Protein AF-A0A229T5U7-F1 (afdb_monomer_lite)

pLDDT: mean 74.25, std 16.53, range [41.53, 98.44]

Structure (mmCIF, N/CA/C/O backbone):
data_AF-A0A229T5U7-F1
#
_entry.id   AF-A0A229T5U7-F1
#
loop_
_atom_site.group_PDB
_atom_site.id
_atom_site.type_symbol
_atom_site.label_atom_id
_atom_site.label_alt_id
_atom_site.label_comp_id
_atom_site.label_asym_id
_atom_site.label_entity_id
_atom_site.label_seq_id
_atom_site.pdbx_PDB_ins_code
_atom_site.Cartn_x
_atom_site.Cartn_y
_atom_site.Cartn_z
_atom_site.occupancy
_atom_site.B_iso_or_equiv
_atom_site.auth_seq_id
_atom_site.auth_comp_id
_atom_site.auth_asym_id
_atom_site.auth_atom_id
_atom_site.pdbx_PDB_model_num
ATOM 1 N N . MET A 1 1 ? -0.517 7.848 -33.096 1.00 51.12 1 MET A N 1
ATOM 2 C CA . MET A 1 1 ? 0.697 8.515 -32.578 1.00 51.12 1 MET A CA 1
ATOM 3 C C . MET A 1 1 ? 1.811 8.293 -33.592 1.00 51.12 1 MET A C 1
ATOM 5 O O . MET A 1 1 ? 1.972 7.153 -34.011 1.00 51.12 1 MET A O 1
ATOM 9 N N . ASN A 1 2 ? 2.507 9.333 -34.068 1.00 71.94 2 ASN A N 1
ATOM 10 C CA . ASN A 1 2 ? 3.616 9.124 -35.008 1.00 71.94 2 ASN A CA 1
ATOM 11 C C . ASN A 1 2 ? 4.785 8.435 -34.285 1.00 71.94 2 ASN A C 1
ATOM 13 O O . ASN A 1 2 ? 4.996 8.660 -33.094 1.00 71.94 2 ASN A O 1
ATOM 17 N N . SER A 1 3 ? 5.550 7.602 -34.997 1.00 49.81 3 SER A N 1
ATOM 18 C CA . SER A 1 3 ? 6.664 6.818 -34.430 1.00 49.81 3 SER A CA 1
ATOM 19 C C . SER A 1 3 ? 7.686 7.677 -33.673 1.00 49.81 3 SER A C 1
ATOM 21 O O . SER A 1 3 ? 8.261 7.230 -32.686 1.00 49.81 3 SER A O 1
ATOM 23 N N . ILE A 1 4 ? 7.859 8.936 -34.083 1.00 53.94 4 ILE A N 1
ATOM 24 C CA . ILE A 1 4 ? 8.728 9.919 -33.425 1.00 53.94 4 ILE A CA 1
ATOM 25 C C . ILE A 1 4 ? 8.191 10.316 -32.040 1.00 53.94 4 ILE A C 1
ATOM 27 O O . ILE A 1 4 ? 8.959 10.335 -31.079 1.00 53.94 4 ILE A O 1
ATOM 31 N N . ASP A 1 5 ? 6.888 10.566 -31.898 1.00 57.22 5 ASP A N 1
ATOM 32 C CA . ASP A 1 5 ? 6.282 10.963 -30.617 1.00 57.22 5 ASP A CA 1
ATOM 33 C C . ASP A 1 5 ? 6.322 9.819 -29.595 1.00 57.22 5 ASP A C 1
ATOM 35 O O . ASP A 1 5 ? 6.537 10.050 -28.403 1.00 57.22 5 ASP A O 1
ATOM 39 N N . ALA A 1 6 ? 6.195 8.573 -30.065 1.00 54.28 6 ALA A N 1
ATOM 40 C CA . ALA A 1 6 ? 6.362 7.381 -29.237 1.00 54.28 6 ALA A CA 1
ATOM 41 C C . ALA A 1 6 ? 7.800 7.244 -28.708 1.00 54.28 6 ALA A C 1
ATOM 43 O O . ALA A 1 6 ? 7.997 6.999 -27.518 1.00 54.28 6 ALA A O 1
ATOM 44 N N . VAL A 1 7 ? 8.812 7.483 -29.553 1.00 51.38 7 VAL A N 1
ATOM 45 C CA . VAL A 1 7 ? 10.225 7.468 -29.132 1.00 51.38 7 VAL A CA 1
ATOM 46 C C . VAL A 1 7 ? 10.520 8.601 -28.146 1.00 51.38 7 VAL A C 1
ATOM 48 O O . VAL A 1 7 ? 11.165 8.372 -27.124 1.00 51.38 7 VAL A O 1
ATOM 51 N N . VAL A 1 8 ? 10.020 9.814 -28.398 1.00 60.19 8 VAL A N 1
ATOM 52 C CA . VAL A 1 8 ? 10.211 10.965 -27.497 1.00 60.19 8 VAL A CA 1
ATOM 53 C C . VAL A 1 8 ? 9.550 10.729 -26.135 1.00 60.19 8 VAL A C 1
ATOM 55 O O . VAL A 1 8 ? 10.112 11.107 -25.107 1.00 60.19 8 VAL A O 1
ATOM 58 N N . THR A 1 9 ? 8.384 10.087 -26.107 1.00 59.31 9 THR A N 1
ATOM 59 C CA . THR A 1 9 ? 7.665 9.769 -24.865 1.00 59.31 9 THR A CA 1
ATOM 60 C C . THR A 1 9 ? 8.371 8.659 -24.087 1.00 59.31 9 THR A C 1
ATOM 62 O O . THR A 1 9 ? 8.626 8.832 -22.896 1.00 59.31 9 THR A O 1
ATOM 65 N N . ALA A 1 10 ? 8.820 7.596 -24.761 1.00 54.62 10 ALA A N 1
ATOM 66 C CA . ALA A 1 10 ? 9.622 6.536 -24.148 1.00 54.62 10 ALA A CA 1
ATOM 67 C C . ALA A 1 10 ? 10.944 7.067 -23.557 1.00 54.62 10 ALA A C 1
ATOM 69 O O . ALA A 1 10 ? 11.321 6.715 -22.440 1.00 54.62 10 ALA A O 1
ATOM 70 N N . LEU A 1 11 ? 11.622 7.989 -24.250 1.00 53.09 11 LEU A N 1
ATOM 71 C CA . LEU A 1 11 ? 12.835 8.649 -23.745 1.00 53.09 11 LEU A CA 1
ATOM 72 C C . LEU A 1 11 ? 12.586 9.511 -22.494 1.00 53.09 11 LEU A C 1
ATOM 74 O O . LEU A 1 11 ? 13.511 9.748 -21.712 1.00 53.09 11 LEU A O 1
ATOM 78 N N . LYS A 1 12 ? 11.355 9.992 -22.281 1.00 62.34 12 LYS A N 1
ATOM 79 C CA . LYS A 1 12 ? 10.982 10.745 -21.074 1.00 62.34 12 LYS A CA 1
ATOM 80 C C . LYS A 1 12 ? 10.695 9.838 -19.876 1.00 62.34 12 LYS A C 1
ATOM 82 O O . LYS A 1 12 ? 10.915 10.287 -18.757 1.00 62.34 12 LYS A O 1
ATOM 87 N N . THR A 1 13 ? 10.250 8.601 -20.102 1.00 54.84 13 THR A N 1
ATOM 88 C CA . THR A 1 13 ? 9.834 7.654 -19.050 1.00 54.84 13 THR A CA 1
ATOM 89 C C . THR A 1 13 ? 10.929 6.695 -18.585 1.00 54.84 13 THR A C 1
ATOM 91 O O . THR A 1 13 ? 10.769 6.059 -17.547 1.00 54.84 13 THR A O 1
ATOM 94 N N . ILE A 1 14 ? 12.031 6.557 -19.330 1.00 58.00 14 ILE A N 1
ATOM 95 C CA . ILE A 1 14 ? 13.165 5.716 -18.920 1.00 58.00 14 ILE A CA 1
ATOM 96 C C . ILE A 1 14 ? 13.799 6.289 -17.648 1.00 58.00 14 ILE A C 1
ATOM 98 O O . ILE A 1 14 ? 14.209 7.452 -17.625 1.00 58.00 14 ILE A O 1
ATOM 102 N N . ASP A 1 15 ? 13.923 5.448 -16.616 1.00 57.34 15 ASP A N 1
ATOM 103 C CA . ASP A 1 15 ? 14.719 5.748 -15.428 1.00 57.34 15 ASP A CA 1
ATOM 104 C C . ASP A 1 15 ? 16.180 5.920 -15.860 1.00 57.34 15 ASP A C 1
ATOM 106 O O . ASP A 1 15 ? 16.850 4.983 -16.310 1.00 57.34 15 ASP A O 1
ATOM 110 N N . ARG A 1 16 ? 16.626 7.177 -15.865 1.00 62.69 16 ARG A N 1
ATOM 111 C CA . ARG A 1 16 ? 17.811 7.591 -16.616 1.00 62.69 16 ARG A CA 1
ATOM 112 C C . ARG A 1 16 ? 19.072 7.013 -15.984 1.00 62.69 16 ARG A C 1
ATOM 114 O O . ARG A 1 16 ? 19.959 6.548 -16.683 1.00 62.69 16 ARG A O 1
ATOM 121 N N . GLU A 1 17 ? 19.160 6.968 -14.668 1.00 58.44 17 GLU A N 1
ATOM 122 C CA . GLU A 1 17 ? 20.426 6.687 -13.995 1.00 58.44 17 GLU A CA 1
ATOM 123 C C . GLU A 1 17 ? 21.067 5.321 -14.348 1.00 58.44 17 GLU A C 1
ATOM 125 O O . GLU A 1 17 ? 22.223 5.312 -14.788 1.00 58.44 17 GLU A O 1
ATOM 130 N N . PRO A 1 18 ? 20.370 4.167 -14.262 1.00 60.41 18 PRO A N 1
ATOM 131 C CA . PRO A 1 18 ? 20.989 2.870 -14.551 1.00 60.41 18 PRO A CA 1
ATOM 132 C C . PRO A 1 18 ? 21.302 2.672 -16.040 1.00 60.41 18 PRO A C 1
ATOM 134 O O . PRO A 1 18 ? 22.336 2.098 -16.389 1.00 60.41 18 PRO A O 1
ATOM 137 N N . VAL A 1 19 ? 20.441 3.179 -16.928 1.00 61.72 19 VAL A N 1
ATOM 138 C CA . VAL A 1 19 ? 20.640 3.098 -18.382 1.00 61.72 19 VAL A CA 1
ATOM 139 C C . VAL A 1 19 ? 21.822 3.960 -18.818 1.00 61.72 19 VAL A C 1
ATOM 141 O O . VAL A 1 19 ? 22.678 3.499 -19.576 1.00 61.72 19 VAL A O 1
ATOM 144 N N . TRP A 1 20 ? 21.908 5.188 -18.303 1.00 63.94 20 TRP A N 1
ATOM 145 C CA . TRP A 1 20 ? 23.008 6.103 -18.593 1.00 63.94 20 TRP A CA 1
ATOM 146 C C . TRP A 1 20 ? 24.339 5.561 -18.082 1.00 63.94 20 TRP A C 1
ATOM 148 O O . TRP A 1 20 ? 25.333 5.629 -18.803 1.00 63.94 20 TRP A O 1
ATOM 158 N N . ARG A 1 21 ? 24.357 4.962 -16.886 1.00 67.31 21 ARG A N 1
ATOM 159 C CA . ARG A 1 21 ? 25.560 4.341 -16.325 1.00 67.31 21 ARG A CA 1
ATOM 160 C C . ARG A 1 21 ? 26.069 3.195 -17.198 1.00 67.31 21 ARG A C 1
ATOM 162 O O . ARG A 1 21 ? 27.238 3.192 -17.570 1.00 67.31 21 ARG A O 1
ATOM 169 N N . ALA A 1 22 ? 25.189 2.275 -17.595 1.00 62.94 22 ALA A N 1
ATOM 170 C CA . ALA A 1 22 ? 25.567 1.131 -18.422 1.00 62.94 22 ALA A CA 1
ATOM 171 C C . ALA A 1 22 ? 26.030 1.542 -19.833 1.00 62.94 22 ALA A C 1
ATOM 173 O O . ALA A 1 22 ? 26.990 0.977 -20.362 1.00 62.94 22 ALA A O 1
ATOM 174 N N . ALA A 1 23 ? 25.367 2.529 -20.446 1.00 62.22 23 ALA A N 1
ATOM 175 C CA . ALA A 1 23 ? 25.769 3.068 -21.744 1.00 62.22 23 ALA A CA 1
ATOM 176 C C . ALA A 1 23 ? 27.125 3.790 -21.660 1.00 62.22 23 ALA A C 1
ATOM 178 O O . ALA A 1 23 ? 27.989 3.585 -22.514 1.00 62.22 23 ALA A O 1
ATOM 179 N N . PHE A 1 24 ? 27.335 4.585 -20.607 1.00 66.94 24 PHE A N 1
ATOM 180 C CA . PHE A 1 24 ? 28.584 5.301 -20.370 1.00 66.94 24 PHE A CA 1
ATOM 181 C C . PHE A 1 24 ? 29.753 4.346 -20.127 1.00 66.94 24 PHE A C 1
ATOM 183 O O . PHE A 1 24 ? 30.786 4.492 -20.771 1.00 66.94 24 PHE A O 1
ATOM 190 N N . GLU A 1 25 ? 29.587 3.337 -19.268 1.00 66.94 25 GLU A N 1
ATOM 191 C CA . GLU A 1 25 ? 30.630 2.343 -18.989 1.00 66.94 25 GLU A CA 1
ATOM 192 C C . GLU A 1 25 ? 31.067 1.619 -20.269 1.00 66.94 25 GLU A C 1
ATOM 194 O O . GLU A 1 25 ? 32.259 1.558 -20.560 1.00 66.94 25 GLU A O 1
ATOM 199 N N . ARG A 1 26 ? 30.122 1.161 -21.103 1.00 64.12 26 ARG A N 1
ATOM 200 C CA . ARG A 1 26 ? 30.449 0.479 -22.370 1.00 64.12 26 ARG A CA 1
ATOM 201 C C . ARG A 1 26 ? 31.124 1.396 -23.385 1.00 64.12 26 ARG A C 1
ATOM 203 O O . ARG A 1 26 ? 32.092 0.982 -24.030 1.00 64.12 26 ARG A O 1
ATOM 210 N N . ALA A 1 27 ? 30.636 2.628 -23.532 1.00 60.12 27 ALA A N 1
ATOM 211 C CA . ALA A 1 27 ? 31.243 3.607 -24.429 1.00 60.12 27 ALA A CA 1
ATOM 212 C C . ALA A 1 27 ? 32.659 3.976 -23.966 1.00 60.12 27 ALA A C 1
ATOM 214 O O . ALA A 1 27 ? 33.582 4.012 -24.780 1.00 60.12 27 ALA A O 1
ATOM 215 N N . PHE A 1 28 ? 32.851 4.165 -22.659 1.00 63.06 28 PHE A N 1
ATOM 216 C CA . PHE A 1 28 ? 34.144 4.473 -22.060 1.00 63.06 28 PHE A CA 1
ATOM 217 C C . PHE A 1 28 ? 35.138 3.322 -22.235 1.00 63.06 28 PHE A C 1
ATOM 219 O O . PHE A 1 28 ? 36.254 3.555 -22.691 1.00 63.06 28 PHE A O 1
ATOM 226 N N . THR A 1 29 ? 34.739 2.074 -21.964 1.00 66.88 29 THR A N 1
ATOM 227 C CA . THR A 1 29 ? 35.602 0.904 -22.192 1.00 66.88 29 THR A CA 1
ATOM 228 C C . THR A 1 29 ? 35.991 0.778 -23.663 1.00 66.88 29 THR A C 1
ATOM 230 O O . THR A 1 29 ? 37.160 0.560 -23.970 1.00 66.88 29 THR A O 1
ATOM 233 N N . THR A 1 30 ? 35.044 0.972 -24.584 1.00 65.88 30 THR A N 1
ATOM 234 C CA . THR A 1 30 ? 35.313 0.883 -26.028 1.00 65.88 30 THR A CA 1
ATOM 235 C C . THR A 1 30 ? 36.275 1.980 -26.484 1.00 65.88 30 THR A C 1
ATOM 237 O O . THR A 1 30 ? 37.230 1.697 -27.211 1.00 65.88 30 THR A O 1
ATOM 240 N N . ALA A 1 31 ? 36.071 3.217 -26.023 1.00 59.50 31 ALA A N 1
ATOM 241 C CA . ALA A 1 31 ? 36.948 4.344 -26.321 1.00 59.50 31 ALA A CA 1
ATOM 242 C C . ALA A 1 31 ? 38.356 4.142 -25.742 1.00 59.50 31 ALA A C 1
ATOM 244 O O . ALA A 1 31 ? 39.344 4.381 -26.434 1.00 59.50 31 ALA A O 1
ATOM 245 N N . LEU A 1 32 ? 38.455 3.641 -24.507 1.00 64.19 32 LEU A N 1
ATOM 246 C CA . LEU A 1 32 ? 39.724 3.383 -23.831 1.00 64.19 32 LEU A CA 1
ATOM 247 C C . LEU A 1 32 ? 40.519 2.270 -24.527 1.00 64.19 32 LEU A C 1
ATOM 249 O O . LEU A 1 32 ? 41.687 2.466 -24.849 1.00 64.19 32 LEU A O 1
ATOM 253 N N . VAL A 1 33 ? 39.887 1.128 -24.820 1.00 66.88 33 VAL A N 1
ATOM 254 C CA . VAL A 1 33 ? 40.539 -0.000 -25.509 1.00 66.88 33 VAL A CA 1
ATOM 255 C C . VAL A 1 33 ? 40.984 0.403 -26.915 1.00 66.88 33 VAL A C 1
ATOM 257 O O . VAL A 1 33 ? 42.116 0.119 -27.305 1.00 66.88 33 VAL A O 1
ATOM 260 N N . SER A 1 34 ? 40.134 1.120 -27.656 1.00 61.31 34 SER A N 1
ATOM 261 C CA . SER A 1 34 ? 40.462 1.583 -29.010 1.00 61.31 34 SER A CA 1
ATOM 262 C C . SER A 1 34 ? 41.589 2.618 -28.998 1.00 61.31 34 SER A C 1
ATOM 264 O O . SER A 1 34 ? 42.499 2.540 -29.819 1.00 61.31 34 SER A O 1
ATOM 266 N N . GLY A 1 35 ? 41.572 3.554 -28.041 1.00 60.69 35 GLY A N 1
ATOM 267 C CA . GLY A 1 35 ? 42.620 4.560 -27.870 1.00 60.69 35 GLY A CA 1
ATOM 268 C C . GLY A 1 35 ? 43.970 3.950 -27.489 1.00 60.69 35 GLY A C 1
ATOM 269 O O . GLY A 1 35 ? 44.989 4.315 -28.071 1.00 60.69 35 GLY A O 1
ATOM 270 N N . ILE A 1 36 ? 43.979 2.974 -26.574 1.00 62.84 36 ILE A N 1
ATOM 271 C CA . ILE A 1 36 ? 45.190 2.234 -26.189 1.00 62.84 36 ILE A CA 1
ATOM 272 C C . ILE A 1 36 ? 45.742 1.447 -27.383 1.00 62.84 36 ILE A C 1
ATOM 274 O O . ILE A 1 36 ? 46.940 1.515 -27.652 1.00 62.84 36 ILE A O 1
ATOM 278 N N . ALA A 1 37 ? 44.892 0.747 -28.140 1.00 62.69 37 ALA A N 1
ATOM 279 C CA . ALA A 1 37 ? 45.319 -0.003 -29.322 1.00 62.69 37 ALA A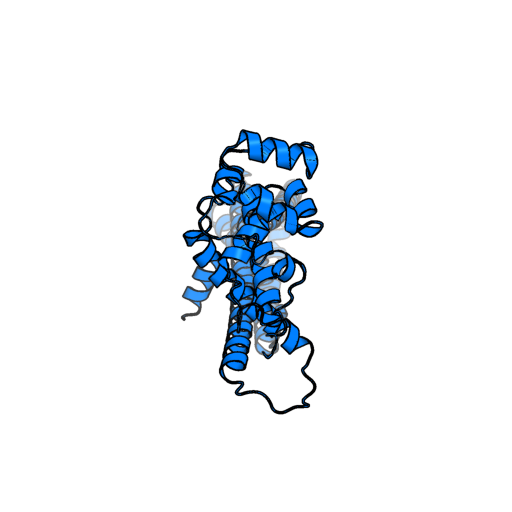 CA 1
ATOM 280 C C . ALA A 1 37 ? 45.952 0.905 -30.393 1.00 62.69 37 ALA A C 1
ATOM 282 O O . ALA A 1 37 ? 46.967 0.542 -30.994 1.00 62.69 37 ALA A O 1
ATOM 283 N N . LEU A 1 38 ? 45.397 2.104 -30.598 1.00 59.59 38 LEU A N 1
ATOM 284 C CA . LEU A 1 38 ? 45.935 3.099 -31.528 1.00 59.59 38 LEU A CA 1
ATOM 285 C C . LEU A 1 38 ? 47.270 3.678 -31.046 1.00 59.59 38 LEU A C 1
ATOM 287 O O . LEU A 1 38 ? 48.206 3.792 -31.835 1.00 59.59 38 LEU A O 1
ATOM 291 N N . ALA A 1 39 ? 47.382 3.989 -29.752 1.00 58.09 39 ALA A N 1
ATOM 292 C CA . ALA A 1 39 ? 48.618 4.486 -29.153 1.00 58.09 39 ALA A CA 1
ATOM 293 C C . ALA A 1 39 ? 49.751 3.451 -29.233 1.00 58.09 39 ALA A C 1
ATOM 295 O O . ALA A 1 39 ? 50.871 3.799 -29.600 1.00 58.09 39 ALA A O 1
ATOM 296 N N . ILE A 1 40 ? 49.453 2.175 -28.959 1.00 64.38 40 ILE A N 1
ATOM 297 C CA . ILE A 1 40 ? 50.410 1.070 -29.109 1.00 64.38 40 ILE A CA 1
ATOM 298 C C . ILE A 1 40 ? 50.820 0.915 -30.576 1.00 64.38 40 ILE A C 1
ATOM 300 O O . ILE A 1 40 ? 52.007 0.805 -30.867 1.00 64.38 40 ILE A O 1
ATOM 304 N N . SER A 1 41 ? 49.862 0.949 -31.506 1.00 61.25 41 SER A N 1
ATOM 305 C CA . SER A 1 41 ? 50.153 0.805 -32.939 1.00 61.25 41 SER A CA 1
ATOM 306 C C . SER A 1 41 ? 51.067 1.919 -33.454 1.00 61.25 41 SER A C 1
ATOM 308 O O . SER A 1 41 ? 52.006 1.630 -34.193 1.00 61.25 41 SER A O 1
ATOM 310 N N . SER A 1 42 ? 50.836 3.159 -33.005 1.00 63.00 42 SER A N 1
ATOM 311 C CA . SER A 1 42 ? 51.677 4.306 -33.361 1.00 63.00 42 SER A CA 1
ATOM 312 C C . SER A 1 42 ? 53.065 4.246 -32.714 1.00 63.00 42 SER A C 1
ATOM 314 O O . SER A 1 42 ? 54.079 4.485 -33.367 1.00 63.00 42 SER A O 1
ATOM 316 N N . ALA A 1 43 ? 53.150 3.836 -31.444 1.00 63.94 43 ALA A N 1
ATOM 317 C CA . ALA A 1 43 ? 54.431 3.657 -30.755 1.00 63.94 43 ALA A CA 1
ATOM 318 C C . ALA A 1 43 ? 55.307 2.562 -31.393 1.00 63.94 43 ALA A C 1
ATOM 320 O O . ALA A 1 43 ? 56.533 2.627 -31.315 1.00 63.94 43 ALA A O 1
ATOM 321 N N . LEU A 1 44 ? 54.686 1.568 -32.035 1.00 70.81 44 LEU A N 1
ATOM 322 C CA . LEU A 1 44 ? 55.370 0.494 -32.756 1.00 70.81 44 LEU A CA 1
ATOM 323 C C . LEU A 1 44 ? 55.742 0.863 -34.205 1.00 70.81 44 LEU A C 1
ATOM 325 O O . LEU A 1 44 ? 56.323 0.030 -34.901 1.00 70.81 44 LEU A O 1
ATOM 329 N N . GLY A 1 45 ? 55.427 2.077 -34.675 1.00 64.75 45 GLY A N 1
ATOM 330 C CA . GLY A 1 45 ? 55.746 2.528 -36.035 1.00 64.75 45 GLY A CA 1
ATOM 331 C C . GLY A 1 45 ? 55.020 1.743 -37.135 1.00 64.75 45 GLY A C 1
ATOM 332 O O . GLY A 1 45 ? 55.493 1.674 -38.273 1.00 64.75 45 GLY A O 1
ATOM 333 N N . LEU A 1 46 ? 53.882 1.122 -36.809 1.00 63.25 46 LEU A N 1
ATOM 334 C CA . LEU A 1 46 ? 53.069 0.334 -37.746 1.00 63.25 46 LEU A CA 1
ATOM 335 C C . LEU A 1 46 ? 52.280 1.221 -38.739 1.00 63.25 46 LEU A C 1
ATOM 337 O O . LEU A 1 46 ? 51.691 0.749 -39.708 1.00 63.25 46 LEU A O 1
ATOM 341 N N . ASP A 1 47 ? 52.327 2.528 -38.537 1.00 58.88 47 ASP A N 1
ATOM 342 C CA . ASP A 1 47 ? 51.595 3.613 -39.186 1.00 58.88 47 ASP A CA 1
ATOM 343 C C . ASP A 1 47 ? 51.835 3.640 -40.711 1.00 58.88 47 ASP A C 1
ATOM 345 O O . ASP A 1 47 ? 50.918 3.876 -41.505 1.00 58.88 47 ASP A O 1
ATOM 349 N N . ALA A 1 48 ? 53.073 3.354 -41.136 1.00 53.62 48 ALA A N 1
ATOM 350 C CA . ALA A 1 48 ? 53.507 3.471 -42.529 1.00 53.62 48 ALA A CA 1
ATOM 351 C C . ALA A 1 48 ? 53.204 2.227 -43.384 1.00 53.62 48 ALA A C 1
ATOM 353 O O . ALA A 1 48 ? 52.992 2.347 -44.589 1.00 53.62 48 ALA A O 1
ATOM 354 N N . THR A 1 49 ? 53.144 1.034 -42.785 1.00 53.50 49 THR A N 1
ATOM 355 C CA . THR A 1 49 ? 52.860 -0.224 -43.504 1.00 53.50 49 THR A CA 1
ATOM 356 C C . THR A 1 49 ? 51.379 -0.586 -43.501 1.00 53.50 49 THR A C 1
ATOM 358 O O . THR A 1 49 ? 50.906 -1.240 -44.432 1.00 53.50 49 THR A O 1
ATOM 361 N N . TRP A 1 50 ? 50.618 -0.115 -42.510 1.00 49.28 50 TRP A N 1
ATOM 362 C CA . TRP A 1 50 ? 49.192 -0.414 -42.411 1.00 49.28 50 TRP A CA 1
ATOM 363 C C . TRP A 1 50 ? 48.347 0.386 -43.407 1.00 49.28 50 TRP A C 1
ATOM 365 O O . TRP A 1 50 ? 47.439 -0.179 -44.004 1.00 49.28 50 TRP A O 1
ATOM 375 N N . SER A 1 51 ? 48.650 1.658 -43.682 1.00 52.50 51 SER A N 1
ATOM 376 C CA . SER A 1 51 ? 47.787 2.499 -44.538 1.00 52.50 51 SER A CA 1
ATOM 377 C C . SER A 1 51 ? 47.584 1.967 -45.971 1.00 52.50 51 SER A C 1
ATOM 379 O O . SER A 1 51 ? 46.487 2.091 -46.514 1.00 52.50 51 SER A O 1
ATOM 381 N N . ALA A 1 52 ? 48.585 1.303 -46.563 1.00 50.53 52 ALA A N 1
ATOM 382 C CA . ALA A 1 52 ? 48.515 0.807 -47.942 1.00 50.53 52 ALA A CA 1
ATOM 383 C C . ALA A 1 52 ? 47.568 -0.397 -48.127 1.00 50.53 52 ALA A C 1
ATOM 385 O O . ALA A 1 52 ? 46.936 -0.531 -49.173 1.00 50.53 52 ALA A O 1
ATOM 386 N N . TRP A 1 53 ? 47.436 -1.253 -47.109 1.00 48.38 53 TRP A N 1
ATOM 387 C CA . TRP A 1 53 ? 46.608 -2.468 -47.171 1.00 48.38 53 TRP A CA 1
ATOM 388 C C . TRP A 1 53 ? 45.336 -2.363 -46.330 1.00 48.38 53 TRP A C 1
ATOM 390 O O . TRP A 1 53 ? 44.309 -2.945 -46.671 1.00 48.38 53 TRP A O 1
ATOM 400 N N . PHE A 1 54 ? 45.361 -1.577 -45.257 1.00 52.97 54 PHE A N 1
ATOM 401 C CA . PHE A 1 54 ? 44.247 -1.464 -44.325 1.00 52.97 54 PHE A CA 1
ATOM 402 C C . PHE A 1 54 ? 43.079 -0.680 -44.923 1.00 52.97 54 PHE A C 1
ATOM 404 O O . PHE A 1 54 ? 41.936 -1.082 -44.755 1.00 52.97 54 PHE A O 1
ATOM 411 N N . THR A 1 55 ? 43.327 0.387 -45.692 1.00 50.91 55 THR A N 1
ATOM 412 C CA . THR A 1 55 ? 42.245 1.142 -46.349 1.00 50.91 55 THR A CA 1
ATOM 413 C C . THR A 1 55 ? 41.438 0.299 -47.348 1.00 50.91 55 THR A C 1
ATOM 415 O O . THR A 1 55 ? 40.211 0.299 -47.230 1.00 50.91 55 THR A O 1
ATOM 418 N N . PRO A 1 56 ? 42.046 -0.456 -48.290 1.00 48.69 56 PRO A N 1
ATOM 419 C CA . PRO A 1 56 ? 41.276 -1.326 -49.177 1.00 48.69 56 PRO A CA 1
ATOM 420 C C . PRO A 1 56 ? 40.620 -2.494 -48.430 1.00 48.69 56 PRO A C 1
ATOM 422 O O . PRO A 1 56 ? 39.471 -2.813 -48.725 1.00 48.69 56 PRO A O 1
ATOM 425 N N . VAL A 1 57 ? 41.274 -3.086 -47.422 1.00 53.38 57 VAL A N 1
ATOM 426 C CA . VAL A 1 57 ? 40.679 -4.174 -46.623 1.00 53.38 57 VAL A CA 1
ATOM 427 C C . VAL A 1 57 ? 39.475 -3.685 -45.823 1.00 53.38 57 VAL A C 1
ATOM 429 O O . VAL A 1 57 ? 38.430 -4.323 -45.867 1.00 53.38 57 VAL A O 1
ATOM 432 N N . VAL A 1 58 ? 39.569 -2.531 -45.159 1.00 57.50 58 VAL A N 1
ATOM 433 C CA . VAL A 1 58 ? 38.455 -1.919 -44.419 1.00 57.50 58 VAL A CA 1
ATOM 434 C C . VAL A 1 58 ? 37.342 -1.481 -45.367 1.00 57.50 58 VAL A C 1
ATOM 436 O O . VAL A 1 58 ? 36.177 -1.702 -45.057 1.00 57.50 58 VAL A O 1
ATOM 439 N N . ALA A 1 59 ? 37.654 -0.936 -46.546 1.00 52.25 59 ALA A N 1
ATOM 440 C CA . ALA A 1 59 ? 36.640 -0.591 -47.543 1.00 52.25 59 ALA A CA 1
ATOM 441 C C . ALA A 1 59 ? 35.892 -1.832 -48.064 1.00 52.25 59 ALA A C 1
ATOM 443 O O . ALA A 1 59 ? 34.667 -1.805 -48.195 1.00 52.25 59 ALA A O 1
ATOM 444 N N . VAL A 1 60 ? 36.607 -2.936 -48.309 1.00 55.03 60 VAL A N 1
ATOM 445 C CA . VAL A 1 60 ? 36.006 -4.226 -48.674 1.00 55.03 60 VAL A CA 1
ATOM 446 C C . VAL A 1 60 ? 35.175 -4.773 -47.516 1.00 55.03 60 VAL A C 1
ATOM 448 O O . VAL A 1 60 ? 34.038 -5.174 -47.744 1.00 55.03 60 VAL A O 1
ATOM 451 N N . LEU A 1 61 ? 35.672 -4.724 -46.277 1.00 53.81 61 LEU A N 1
ATOM 452 C CA . LEU A 1 61 ? 34.940 -5.189 -45.096 1.00 53.81 61 LEU A CA 1
ATOM 453 C C . LEU A 1 61 ? 33.665 -4.376 -44.864 1.00 53.81 61 LEU A C 1
ATOM 455 O O . LEU A 1 61 ? 32.616 -4.960 -44.628 1.00 53.81 61 LEU A O 1
ATOM 459 N N . ILE A 1 62 ? 33.727 -3.049 -44.992 1.00 58.47 62 ILE A N 1
ATOM 460 C CA . ILE A 1 62 ? 32.565 -2.161 -44.883 1.00 58.47 62 ILE A CA 1
ATOM 461 C C . ILE A 1 62 ? 31.552 -2.477 -45.985 1.00 58.47 62 ILE A C 1
ATOM 463 O O . ILE A 1 62 ? 30.367 -2.579 -45.693 1.00 58.47 62 ILE A O 1
ATOM 467 N N . ASN A 1 63 ? 31.984 -2.686 -47.233 1.00 53.59 63 ASN A N 1
ATOM 468 C CA . ASN A 1 63 ? 31.081 -3.017 -48.342 1.00 53.59 63 ASN A CA 1
ATOM 469 C C . ASN A 1 63 ? 30.453 -4.416 -48.176 1.00 53.59 63 ASN A C 1
ATOM 471 O O . ASN A 1 63 ? 29.258 -4.594 -48.404 1.00 53.59 63 ASN A O 1
ATOM 475 N N . VAL A 1 64 ? 31.230 -5.400 -47.713 1.00 55.88 64 VAL A N 1
ATOM 476 C CA . VAL A 1 64 ? 30.747 -6.754 -47.397 1.00 55.88 64 VAL A CA 1
ATOM 477 C C . VAL A 1 64 ? 29.750 -6.712 -46.243 1.00 55.88 64 VAL A C 1
ATOM 479 O O . VAL A 1 64 ? 28.652 -7.245 -46.383 1.00 55.88 64 VAL A O 1
ATOM 482 N N . LEU A 1 65 ? 30.078 -6.024 -45.146 1.00 55.19 65 LEU A N 1
ATOM 483 C CA . LEU A 1 65 ? 29.189 -5.835 -44.000 1.00 55.19 65 LEU A CA 1
ATOM 484 C C . LEU A 1 65 ? 27.922 -5.077 -44.397 1.00 55.19 65 LEU A C 1
ATOM 486 O O . LEU A 1 65 ? 26.835 -5.488 -44.011 1.00 55.19 65 LEU A O 1
ATOM 490 N N . TYR A 1 66 ? 28.025 -4.034 -45.220 1.00 58.31 66 TYR A N 1
ATOM 491 C CA . TYR A 1 66 ? 26.883 -3.275 -45.732 1.00 58.31 66 TYR A CA 1
ATOM 492 C C . TYR A 1 66 ? 25.947 -4.148 -46.582 1.00 58.31 66 TYR A C 1
ATOM 494 O O . TYR A 1 66 ? 24.735 -4.151 -46.369 1.00 58.31 66 TYR A O 1
ATOM 502 N N . ARG A 1 67 ? 26.495 -4.963 -47.493 1.00 57.84 67 ARG A N 1
ATOM 503 C CA . ARG A 1 67 ? 25.702 -5.890 -48.318 1.00 57.84 67 ARG A CA 1
ATOM 504 C C . ARG A 1 67 ? 25.077 -7.020 -47.501 1.00 57.84 67 ARG A C 1
ATOM 506 O O . ARG A 1 67 ? 23.919 -7.354 -47.737 1.00 57.84 67 ARG A O 1
ATOM 513 N N . LEU A 1 68 ? 25.804 -7.576 -46.530 1.00 52.44 68 LEU A N 1
ATOM 514 C CA . LEU A 1 68 ? 25.267 -8.555 -45.579 1.00 52.44 68 LEU A CA 1
ATOM 515 C C . LEU A 1 68 ? 24.146 -7.949 -44.735 1.00 52.44 68 LEU A C 1
ATOM 517 O O . LEU A 1 68 ? 23.120 -8.589 -44.557 1.00 52.44 68 LEU A O 1
ATOM 521 N N . THR A 1 69 ? 24.299 -6.703 -44.292 1.00 52.31 69 THR A N 1
ATOM 522 C CA . THR A 1 69 ? 23.285 -5.966 -43.525 1.00 52.31 69 THR A CA 1
ATOM 523 C C . THR A 1 69 ? 21.997 -5.792 -44.323 1.00 52.31 69 THR A C 1
ATOM 525 O O . THR A 1 69 ? 20.926 -6.107 -43.816 1.00 52.31 69 THR A O 1
ATOM 528 N N . ILE A 1 70 ? 22.090 -5.353 -45.584 1.00 56.16 70 ILE A N 1
ATOM 529 C CA . ILE A 1 70 ? 20.920 -5.192 -46.463 1.00 56.16 70 ILE A CA 1
ATOM 530 C C . ILE A 1 70 ? 20.242 -6.538 -46.731 1.00 56.16 70 ILE A C 1
ATOM 532 O O . ILE A 1 70 ? 19.020 -6.631 -46.675 1.00 56.16 70 ILE A O 1
ATOM 536 N N . ARG A 1 71 ? 21.024 -7.590 -46.999 1.00 55.53 71 ARG A N 1
ATOM 537 C CA . ARG A 1 71 ? 20.485 -8.916 -47.321 1.00 55.53 71 ARG A CA 1
ATOM 538 C C . ARG A 1 71 ? 19.824 -9.580 -46.115 1.00 55.53 71 ARG A C 1
ATOM 540 O O . ARG A 1 71 ? 18.717 -10.088 -46.227 1.00 55.53 71 ARG A O 1
ATOM 547 N N . VAL A 1 72 ? 20.460 -9.499 -44.950 1.00 50.75 72 VAL A N 1
ATOM 548 C CA . VAL A 1 72 ? 19.911 -10.002 -43.688 1.00 50.75 72 VAL A CA 1
ATOM 549 C C . VAL A 1 72 ? 18.673 -9.205 -43.279 1.00 50.75 72 VAL A C 1
ATOM 551 O O . VAL A 1 72 ? 17.693 -9.808 -42.869 1.00 50.75 72 VAL A O 1
ATOM 554 N N . ALA A 1 73 ? 18.657 -7.879 -43.440 1.00 52.06 73 ALA A N 1
ATOM 555 C CA . ALA A 1 73 ? 17.463 -7.074 -43.172 1.00 52.06 73 ALA A CA 1
ATOM 556 C C . ALA A 1 73 ? 16.295 -7.386 -44.129 1.00 52.06 73 ALA A C 1
ATOM 558 O O . ALA A 1 73 ? 15.142 -7.248 -43.733 1.00 52.06 73 ALA A O 1
ATOM 559 N N . ALA A 1 74 ? 16.581 -7.821 -45.361 1.00 53.16 74 ALA A N 1
ATOM 560 C CA . ALA A 1 74 ? 15.566 -8.237 -46.328 1.00 53.16 74 ALA A CA 1
ATOM 561 C C . ALA A 1 74 ? 15.021 -9.658 -46.072 1.00 53.16 74 ALA A C 1
ATOM 563 O O . ALA A 1 74 ? 13.867 -9.927 -46.391 1.00 53.16 74 ALA A O 1
ATOM 564 N N . GLU A 1 75 ? 15.830 -10.559 -45.502 1.00 45.00 75 GLU A N 1
ATOM 565 C CA . GLU A 1 75 ? 15.477 -11.976 -45.299 1.00 45.00 75 GLU A CA 1
ATOM 566 C C . GLU A 1 75 ? 15.044 -12.313 -43.851 1.00 45.00 75 GLU A C 1
ATOM 568 O O . GLU A 1 75 ? 14.444 -13.360 -43.620 1.00 45.00 75 GLU A O 1
ATOM 573 N N . SER A 1 76 ? 15.300 -11.444 -42.863 1.00 43.69 76 SER A N 1
ATOM 574 C CA . SER A 1 76 ? 14.995 -11.689 -41.442 1.00 43.69 76 SER A CA 1
ATOM 575 C C . SER A 1 76 ? 13.875 -10.791 -40.906 1.00 43.69 76 SER A C 1
ATOM 577 O O . SER A 1 76 ? 14.082 -9.601 -40.681 1.00 43.69 76 SER A O 1
ATOM 579 N N . THR A 1 77 ? 12.748 -11.390 -40.515 1.00 47.66 77 THR A N 1
ATOM 580 C CA . THR A 1 77 ? 11.711 -10.759 -39.667 1.00 47.66 77 THR A CA 1
ATOM 581 C C . THR A 1 77 ? 12.113 -10.631 -38.191 1.00 47.66 77 THR A C 1
ATOM 583 O O . THR A 1 77 ? 11.420 -9.985 -37.409 1.00 47.66 77 THR A O 1
ATOM 586 N N . SER A 1 78 ? 13.244 -11.218 -37.787 1.00 50.84 78 SER A N 1
ATOM 587 C CA . SER A 1 78 ? 13.775 -11.124 -36.426 1.00 50.84 78 SER A CA 1
ATOM 588 C C . SER A 1 78 ? 14.428 -9.758 -36.176 1.00 50.84 78 SER A C 1
ATOM 590 O O . SER A 1 78 ? 15.392 -9.368 -36.842 1.00 50.84 78 SER A O 1
ATOM 592 N N . SER A 1 79 ? 13.934 -9.047 -35.158 1.00 55.47 79 SER A N 1
ATOM 593 C CA . SER A 1 79 ? 14.450 -7.750 -34.690 1.00 55.47 79 SER A CA 1
ATOM 594 C C . SER A 1 79 ? 15.925 -7.796 -34.262 1.00 55.47 79 SER A C 1
ATOM 596 O O . SER A 1 79 ? 16.617 -6.775 -34.276 1.00 55.47 79 SER A O 1
ATOM 598 N N . TYR A 1 80 ? 16.437 -8.983 -33.928 1.00 48.75 80 TYR A N 1
ATOM 599 C CA . TYR A 1 80 ? 17.797 -9.177 -33.435 1.00 48.75 80 TYR A CA 1
ATOM 600 C C . TYR A 1 80 ? 18.854 -8.975 -34.530 1.00 48.75 80 TYR A C 1
ATOM 602 O O . TYR A 1 80 ? 19.899 -8.363 -34.299 1.00 48.75 80 TYR A O 1
ATOM 610 N N . THR A 1 81 ? 18.568 -9.442 -35.744 1.00 50.38 81 THR A N 1
ATOM 611 C CA . THR A 1 81 ? 19.503 -9.427 -36.878 1.00 50.38 81 THR A CA 1
ATOM 612 C C . THR A 1 81 ? 19.621 -8.033 -37.495 1.00 50.38 81 THR A C 1
ATOM 614 O O . THR A 1 81 ? 20.725 -7.589 -37.809 1.00 50.38 81 THR A O 1
ATOM 617 N N . ILE A 1 82 ? 18.509 -7.291 -37.552 1.00 58.22 82 ILE A N 1
ATOM 618 C CA . ILE A 1 82 ? 18.490 -5.867 -37.926 1.00 58.22 82 ILE A CA 1
ATOM 619 C C . ILE A 1 82 ? 19.269 -5.037 -36.893 1.00 58.22 82 ILE A C 1
ATOM 621 O O . ILE A 1 82 ? 20.098 -4.204 -37.262 1.00 58.22 82 ILE A O 1
ATOM 625 N N . GLY A 1 83 ? 19.072 -5.312 -35.598 1.00 62.59 83 GLY A N 1
ATOM 626 C CA . GLY A 1 83 ? 19.802 -4.641 -34.521 1.00 62.59 83 GLY A CA 1
ATOM 627 C C . GLY A 1 83 ? 21.314 -4.873 -34.582 1.00 62.59 83 GLY A C 1
ATOM 628 O O . GLY A 1 83 ? 22.089 -3.931 -34.419 1.00 62.59 83 GLY A O 1
ATOM 629 N N . TRP A 1 84 ? 21.757 -6.101 -34.863 1.00 63.78 84 TRP A N 1
ATOM 630 C CA . TRP A 1 84 ? 23.184 -6.417 -34.986 1.00 63.78 84 TRP A CA 1
ATOM 631 C C . TRP A 1 84 ? 23.839 -5.716 -36.181 1.00 63.78 84 TRP A C 1
ATOM 633 O O . TRP A 1 84 ? 24.940 -5.176 -36.075 1.00 63.78 84 TRP A O 1
ATOM 643 N N . ALA A 1 85 ? 23.144 -5.669 -37.312 1.00 57.62 85 ALA A N 1
ATOM 644 C CA . ALA A 1 85 ? 23.667 -5.063 -38.523 1.00 57.62 85 ALA A CA 1
ATOM 645 C C . ALA A 1 85 ? 23.735 -3.523 -38.419 1.00 57.62 85 ALA A C 1
ATOM 647 O O . ALA A 1 85 ? 24.735 -2.910 -38.800 1.00 57.62 85 ALA A O 1
ATOM 648 N N . PHE A 1 86 ? 22.737 -2.904 -37.777 1.00 63.66 86 PHE A N 1
ATOM 649 C CA . PHE A 1 86 ? 22.757 -1.480 -37.438 1.00 63.66 86 PHE A CA 1
ATOM 650 C C . PHE A 1 86 ? 23.881 -1.137 -36.450 1.00 63.66 86 PHE A C 1
ATOM 652 O O . PHE A 1 86 ? 24.611 -0.172 -36.666 1.00 63.66 86 PHE A O 1
ATOM 659 N N . ARG A 1 87 ? 24.086 -1.967 -35.415 1.00 60.16 87 ARG A N 1
ATOM 660 C CA . ARG A 1 87 ? 25.212 -1.838 -34.474 1.00 60.16 87 ARG A CA 1
ATOM 661 C C . ARG A 1 87 ? 26.550 -1.853 -35.196 1.00 60.16 87 ARG A C 1
ATOM 663 O O . ARG A 1 87 ? 27.363 -0.965 -34.982 1.00 60.16 87 ARG A O 1
ATOM 670 N N . THR A 1 88 ? 26.774 -2.817 -36.081 1.00 57.97 88 THR A N 1
ATOM 671 C CA . THR A 1 88 ? 28.038 -2.916 -36.821 1.00 57.97 88 THR A CA 1
ATOM 672 C C . THR A 1 88 ? 28.281 -1.681 -37.693 1.00 57.97 88 THR A C 1
ATOM 674 O O . THR A 1 88 ? 29.391 -1.150 -37.726 1.00 57.97 88 THR A O 1
ATOM 677 N N . LEU A 1 89 ? 27.240 -1.162 -38.349 1.00 60.72 89 LEU A N 1
ATOM 678 C CA . LEU A 1 89 ? 27.347 0.031 -39.188 1.00 60.72 89 LEU A CA 1
ATOM 679 C C . LEU A 1 89 ? 27.639 1.301 -38.368 1.00 60.72 89 LEU A C 1
ATOM 681 O O . LEU A 1 89 ? 28.450 2.127 -38.792 1.00 60.72 89 LEU A O 1
ATOM 685 N N . LEU A 1 90 ? 27.049 1.431 -37.176 1.00 62.06 90 LEU A N 1
ATOM 686 C CA . LEU A 1 90 ? 27.260 2.580 -36.289 1.00 62.06 90 LEU A CA 1
ATOM 687 C C . LEU A 1 90 ? 28.576 2.512 -35.503 1.00 62.06 90 LEU A C 1
ATOM 689 O O . LEU A 1 90 ? 29.228 3.541 -35.358 1.00 62.06 90 LEU A O 1
ATOM 693 N N . TYR A 1 91 ? 29.008 1.328 -35.058 1.00 58.25 91 TYR A N 1
ATOM 694 C CA . TYR A 1 91 ? 30.255 1.164 -34.298 1.00 58.25 91 TYR A CA 1
ATOM 695 C C . TYR A 1 91 ? 31.503 1.082 -35.165 1.00 58.25 91 TYR A C 1
ATOM 697 O O . TYR A 1 91 ? 32.571 1.496 -34.726 1.00 58.25 91 TYR A O 1
ATOM 705 N N . VAL A 1 92 ? 31.396 0.544 -36.380 1.00 60.56 92 VAL A N 1
ATOM 706 C CA . VAL A 1 92 ? 32.561 0.347 -37.253 1.00 60.56 92 VAL A CA 1
ATOM 707 C C . VAL A 1 92 ? 32.548 1.352 -38.396 1.00 60.56 92 VAL A C 1
ATOM 709 O O . VAL A 1 92 ? 33.565 1.987 -38.666 1.00 60.56 92 VAL A O 1
ATOM 712 N N . GLY A 1 93 ? 31.399 1.549 -39.046 1.00 63.31 93 GLY A N 1
ATOM 713 C CA . GLY A 1 93 ? 31.285 2.410 -40.224 1.00 63.31 93 GLY A CA 1
ATOM 714 C C . GLY A 1 93 ? 31.493 3.891 -39.907 1.00 63.31 93 GLY A C 1
ATOM 715 O O . GLY A 1 93 ? 32.390 4.519 -40.470 1.00 63.31 93 GLY A O 1
ATOM 716 N N . ALA A 1 94 ? 30.702 4.450 -38.987 1.00 62.59 94 ALA A N 1
ATOM 717 C CA . ALA A 1 94 ? 30.751 5.884 -38.688 1.00 62.59 94 ALA A CA 1
ATOM 718 C C . ALA A 1 94 ? 32.108 6.349 -38.107 1.00 62.59 94 ALA A C 1
ATOM 720 O O . ALA A 1 94 ? 32.644 7.340 -38.613 1.00 62.59 94 ALA A O 1
ATOM 721 N N . PRO A 1 95 ? 32.742 5.632 -37.153 1.00 62.72 95 PRO A N 1
ATOM 722 C CA . PRO A 1 95 ? 34.073 5.990 -36.667 1.00 62.72 95 PRO A CA 1
ATOM 723 C C . PRO A 1 95 ? 35.155 5.861 -37.739 1.00 62.72 95 PRO A C 1
ATOM 725 O O . PRO A 1 95 ? 36.039 6.707 -37.799 1.00 62.72 95 PRO A O 1
ATOM 728 N N . SER A 1 96 ? 35.066 4.869 -38.634 1.00 62.69 96 SER A N 1
ATOM 729 C CA . SER A 1 96 ? 36.039 4.699 -39.727 1.00 62.69 96 SER A CA 1
ATOM 730 C C . SER A 1 96 ? 35.969 5.829 -40.756 1.00 62.69 96 SER A C 1
ATOM 732 O O . SER A 1 96 ? 37.001 6.277 -41.263 1.00 62.69 96 SER A O 1
ATOM 734 N N . VAL A 1 97 ? 34.759 6.315 -41.058 1.00 63.81 97 VAL A N 1
ATOM 735 C CA . VAL A 1 97 ? 34.550 7.469 -41.945 1.00 63.81 97 VAL A CA 1
ATOM 736 C C . VAL A 1 97 ? 35.029 8.752 -41.269 1.00 63.81 97 VAL A C 1
ATOM 738 O O . VAL A 1 97 ? 35.777 9.505 -41.887 1.00 63.81 97 VAL A O 1
ATOM 741 N N . ALA A 1 98 ? 34.672 8.974 -39.999 1.00 61.47 98 ALA A N 1
ATOM 742 C CA . ALA A 1 98 ? 35.123 10.133 -39.230 1.00 61.47 98 ALA A CA 1
ATOM 743 C C . ALA A 1 98 ? 36.653 10.165 -39.086 1.00 61.47 98 ALA A C 1
ATOM 745 O O . ALA A 1 98 ? 37.263 11.206 -39.324 1.00 61.47 98 ALA A O 1
ATOM 746 N N . PHE A 1 99 ? 37.279 9.019 -38.798 1.00 65.00 99 PHE A N 1
ATOM 747 C CA . PHE A 1 99 ? 38.734 8.859 -38.764 1.00 65.00 99 PHE A CA 1
ATOM 748 C C . PHE A 1 99 ? 39.356 9.278 -40.099 1.00 65.00 99 PHE A C 1
ATOM 750 O O . PHE A 1 99 ? 40.244 10.122 -40.123 1.00 65.00 99 PHE A O 1
ATOM 757 N N . ASN A 1 100 ? 38.849 8.759 -41.224 1.00 63.34 100 ASN A N 1
ATOM 758 C CA . ASN A 1 100 ? 39.364 9.107 -42.551 1.00 63.34 100 ASN A CA 1
ATOM 759 C C . ASN A 1 100 ? 39.217 10.599 -42.879 1.00 63.34 100 ASN A C 1
ATOM 761 O O . ASN A 1 100 ? 40.116 11.193 -43.473 1.00 63.34 100 ASN A O 1
ATOM 765 N N . LEU A 1 101 ? 38.083 11.200 -42.516 1.00 65.62 101 LEU A N 1
ATOM 766 C CA . LEU A 1 101 ? 37.780 12.597 -42.825 1.00 65.62 101 LEU A CA 1
ATOM 767 C C . LEU A 1 101 ? 38.648 13.550 -41.990 1.00 65.62 101 LEU A C 1
ATOM 769 O O . LEU A 1 101 ? 39.255 14.468 -42.537 1.00 65.62 101 LEU A O 1
ATOM 773 N N . VAL A 1 102 ? 38.775 13.287 -40.686 1.00 59.75 102 VAL A N 1
ATOM 774 C CA . VAL A 1 102 ? 39.593 14.088 -39.761 1.00 59.75 102 VAL A CA 1
ATOM 775 C C . VAL A 1 102 ? 41.086 13.922 -40.051 1.00 59.75 102 VAL A C 1
ATOM 777 O O . VAL A 1 102 ? 41.820 14.912 -40.066 1.00 59.75 102 VAL A O 1
ATOM 780 N N . TRP A 1 103 ? 41.538 12.703 -40.356 1.00 63.44 103 TRP A N 1
ATOM 781 C CA . TRP A 1 103 ? 42.940 12.427 -40.682 1.00 63.44 103 TRP A CA 1
ATOM 782 C C . TRP A 1 103 ? 43.382 13.137 -41.967 1.00 63.44 103 TRP A C 1
ATOM 784 O O . TRP A 1 103 ? 44.453 13.740 -42.012 1.00 63.44 103 TRP A O 1
ATOM 794 N N . LYS A 1 104 ? 42.529 13.146 -43.003 1.00 65.75 104 LYS A N 1
ATOM 795 C CA . LYS A 1 104 ? 42.807 13.869 -44.256 1.00 65.75 104 LYS A CA 1
ATOM 796 C C . LYS A 1 104 ? 42.841 15.386 -44.084 1.00 65.75 104 LYS A C 1
ATOM 798 O O . LYS A 1 104 ? 43.588 16.047 -44.797 1.00 65.75 104 LYS A O 1
ATOM 803 N N . LEU A 1 105 ? 42.041 15.934 -43.170 1.00 62.28 105 LEU A N 1
ATOM 804 C CA . LEU A 1 105 ? 41.947 17.381 -42.959 1.00 62.28 105 LEU A CA 1
ATOM 805 C C . LEU A 1 105 ? 43.074 17.949 -42.095 1.00 62.28 105 LEU A C 1
ATOM 807 O O . LEU A 1 105 ? 43.372 19.133 -42.204 1.00 62.28 105 LEU A O 1
ATOM 811 N N . THR A 1 106 ? 43.682 17.139 -41.229 1.00 59.97 106 THR A N 1
ATOM 812 C CA . THR A 1 106 ? 44.577 17.661 -40.184 1.00 59.97 106 THR A CA 1
ATOM 813 C C . THR A 1 106 ? 46.062 17.360 -40.408 1.00 59.97 106 THR A C 1
ATOM 815 O O . THR A 1 106 ? 46.897 17.957 -39.732 1.00 59.97 106 THR A O 1
ATOM 818 N N . GLY A 1 107 ? 46.415 16.526 -41.395 1.00 62.09 107 GLY A N 1
ATOM 819 C CA . GLY A 1 107 ? 47.807 16.157 -41.686 1.00 62.09 107 GLY A CA 1
ATOM 820 C C . GLY A 1 107 ? 48.420 15.240 -40.611 1.00 62.09 107 GLY A C 1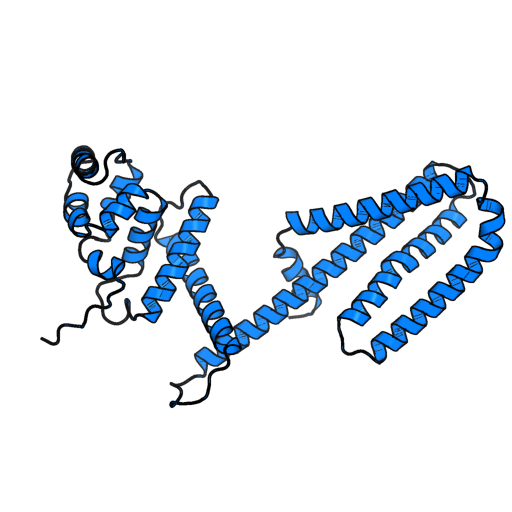
ATOM 821 O O . GLY A 1 107 ? 47.845 15.077 -39.536 1.00 62.09 107 GLY A O 1
ATOM 822 N N . PRO A 1 108 ? 49.567 14.593 -40.881 1.00 62.72 108 PRO A N 1
ATOM 823 C CA . PRO A 1 108 ? 50.100 13.560 -39.996 1.00 62.72 108 PRO A CA 1
ATOM 824 C C . PRO A 1 108 ? 50.708 14.130 -38.699 1.00 62.72 108 PRO A C 1
ATOM 826 O O . PRO A 1 108 ? 51.612 14.960 -38.752 1.00 62.72 108 PRO A O 1
ATOM 829 N N . GLY A 1 109 ? 50.306 13.583 -37.543 1.00 58.56 109 GLY A N 1
ATOM 830 C CA . GLY A 1 109 ? 51.281 13.234 -36.500 1.00 58.56 109 GLY A CA 1
ATOM 831 C C . GLY A 1 109 ? 51.258 13.975 -35.160 1.00 58.56 109 GLY A C 1
ATOM 832 O O . GLY A 1 109 ? 52.312 14.063 -34.536 1.00 58.56 109 GLY A O 1
ATOM 833 N N . THR A 1 110 ? 50.122 14.474 -34.655 1.00 72.88 110 THR A N 1
ATOM 834 C CA . THR A 1 110 ? 50.085 14.984 -33.263 1.00 72.88 110 THR A CA 1
ATOM 835 C C . THR A 1 110 ? 49.189 14.157 -32.342 1.00 72.88 110 THR A C 1
ATOM 837 O O . THR A 1 110 ? 48.094 13.739 -32.710 1.00 72.88 110 THR A O 1
ATOM 840 N N . VAL A 1 111 ? 49.626 13.963 -31.091 1.00 65.94 111 VAL A N 1
ATOM 841 C CA . VAL A 1 111 ? 48.857 13.283 -30.024 1.00 65.94 111 VAL A CA 1
ATOM 842 C C . VAL A 1 111 ? 47.466 13.908 -29.838 1.00 65.94 111 VAL A C 1
ATOM 844 O O . VAL A 1 111 ? 46.493 13.204 -29.573 1.00 65.94 111 VAL A O 1
ATOM 847 N N . GLY A 1 112 ? 47.342 15.223 -30.056 1.00 67.56 112 GLY A N 1
ATOM 848 C CA . GLY A 1 112 ? 46.060 15.930 -30.023 1.00 67.56 112 GLY A CA 1
ATOM 849 C C . GLY A 1 112 ? 45.048 15.444 -31.071 1.00 67.56 112 GLY A C 1
ATOM 850 O O . GLY A 1 112 ? 43.852 15.437 -30.793 1.00 67.56 112 GLY A O 1
ATOM 851 N N . GLN A 1 113 ? 45.501 14.977 -32.240 1.00 66.81 113 GLN A N 1
ATOM 852 C CA . GLN A 1 113 ? 44.629 14.421 -33.284 1.00 66.81 113 GLN A CA 1
ATOM 853 C C . GLN A 1 113 ? 44.153 13.009 -32.939 1.00 66.81 113 GLN A C 1
ATOM 855 O O . GLN A 1 113 ? 42.985 12.684 -33.128 1.00 66.81 113 GLN A O 1
ATOM 860 N N . ALA A 1 114 ? 45.035 12.172 -32.387 1.00 63.84 114 ALA A N 1
ATOM 861 C CA . ALA A 1 114 ? 44.641 10.847 -31.914 1.00 63.84 114 ALA A CA 1
ATOM 862 C C . ALA A 1 114 ? 43.575 10.956 -30.809 1.00 63.84 114 ALA A C 1
ATOM 864 O O . ALA A 1 114 ? 42.584 10.223 -30.819 1.00 63.84 114 ALA A O 1
ATOM 865 N N . LEU A 1 115 ? 43.728 11.934 -29.909 1.00 66.31 115 LEU A N 1
ATOM 866 C CA . LEU A 1 115 ? 42.733 12.242 -28.884 1.00 66.31 115 LEU A CA 1
ATOM 867 C C . LEU A 1 115 ? 41.422 12.769 -29.477 1.00 66.31 115 LEU A C 1
ATOM 869 O O . LEU A 1 115 ? 40.361 12.305 -29.071 1.00 66.31 115 LEU A O 1
ATOM 873 N N . SER A 1 116 ? 41.457 13.689 -30.447 1.00 66.00 116 SER A N 1
ATOM 874 C CA . SER A 1 116 ? 40.225 14.236 -31.036 1.00 66.00 116 SER A CA 1
ATOM 875 C C . SER A 1 116 ? 39.427 13.180 -31.803 1.00 66.00 116 SER A C 1
ATOM 877 O O . SER A 1 116 ? 38.202 13.127 -31.679 1.00 66.00 116 SER A O 1
ATOM 879 N N . VAL A 1 117 ? 40.107 12.281 -32.521 1.00 69.19 117 VAL A N 1
ATOM 880 C CA . VAL A 1 117 ? 39.457 11.159 -33.205 1.00 69.19 117 VAL A CA 1
ATOM 881 C C . VAL A 1 117 ? 38.920 10.134 -32.204 1.00 69.19 117 VAL A C 1
ATOM 883 O O . VAL A 1 117 ? 37.796 9.663 -32.372 1.00 69.19 117 VAL A O 1
ATOM 886 N N . GLY A 1 118 ? 39.658 9.842 -31.129 1.00 66.25 118 GLY A N 1
ATOM 887 C CA . GLY A 1 118 ? 39.181 8.984 -30.042 1.00 66.25 118 GLY A CA 1
ATOM 888 C C . GLY A 1 118 ? 37.932 9.540 -29.349 1.00 66.25 118 GLY A C 1
ATOM 889 O O . GLY A 1 118 ? 36.973 8.804 -29.126 1.00 66.25 118 GLY A O 1
ATOM 890 N N . ILE A 1 119 ? 37.900 10.850 -29.082 1.00 69.81 119 ILE A N 1
ATOM 891 C CA . ILE A 1 119 ? 36.740 11.538 -28.495 1.00 69.81 119 ILE A CA 1
ATOM 892 C C . ILE A 1 119 ? 35.545 11.502 -29.456 1.00 69.81 119 ILE A C 1
ATOM 894 O O . ILE A 1 119 ? 34.436 11.179 -29.033 1.00 69.81 119 ILE A O 1
ATOM 898 N N . ALA A 1 120 ? 35.751 11.779 -30.748 1.00 68.62 120 ALA A N 1
ATOM 899 C CA . ALA A 1 120 ? 34.681 11.743 -31.745 1.00 68.62 120 ALA A CA 1
ATOM 900 C C . ALA A 1 120 ? 34.104 10.327 -31.928 1.00 68.62 120 ALA A C 1
ATOM 902 O O . ALA A 1 120 ? 32.884 10.151 -31.952 1.00 68.62 120 ALA A O 1
ATOM 903 N N . ALA A 1 121 ? 34.966 9.308 -31.998 1.00 67.12 121 ALA A N 1
ATOM 904 C CA . ALA A 1 121 ? 34.556 7.909 -32.080 1.00 67.12 121 ALA A CA 1
ATOM 905 C C . ALA A 1 121 ? 33.809 7.460 -30.814 1.00 67.12 121 ALA A C 1
ATOM 907 O O . ALA A 1 121 ? 32.751 6.840 -30.916 1.00 67.12 121 ALA A O 1
ATOM 908 N N . GLY A 1 122 ? 34.310 7.828 -29.629 1.00 69.75 122 GLY A N 1
ATOM 909 C CA . GLY A 1 122 ? 33.649 7.559 -28.352 1.00 69.75 122 GLY A CA 1
ATOM 910 C C . GLY A 1 122 ? 32.277 8.230 -28.246 1.00 69.75 122 GLY A C 1
ATOM 911 O O . GLY A 1 122 ? 31.315 7.591 -27.825 1.00 69.75 122 GLY A O 1
ATOM 912 N N . GLY A 1 123 ? 32.156 9.480 -28.701 1.00 71.56 123 GLY A N 1
ATOM 913 C CA . GLY A 1 123 ? 30.886 10.207 -28.743 1.00 71.56 123 GLY A CA 1
ATOM 914 C C . GLY A 1 123 ? 29.855 9.561 -29.674 1.00 71.56 123 GLY A C 1
ATOM 915 O O . GLY A 1 123 ? 28.695 9.408 -29.296 1.00 71.56 123 GLY A O 1
ATOM 916 N N . LEU A 1 124 ? 30.274 9.115 -30.863 1.00 71.12 124 LEU A N 1
ATOM 917 C CA . LEU A 1 124 ? 29.396 8.412 -31.807 1.00 71.12 124 LEU A CA 1
ATOM 918 C C . LEU A 1 124 ? 28.967 7.030 -31.295 1.00 71.12 124 LEU A C 1
ATOM 920 O O . LEU A 1 124 ? 27.800 6.660 -31.447 1.00 71.12 124 LEU A O 1
ATOM 924 N N . ALA A 1 125 ? 29.878 6.289 -30.658 1.00 68.31 125 ALA A N 1
ATOM 925 C CA . ALA A 1 125 ? 29.575 5.008 -30.020 1.00 68.31 125 ALA A CA 1
ATOM 926 C C . ALA A 1 125 ? 28.580 5.176 -28.857 1.00 68.31 125 ALA A C 1
ATOM 928 O O . ALA A 1 125 ? 27.627 4.412 -28.717 1.00 68.31 125 ALA A O 1
ATOM 929 N N . PHE A 1 126 ? 28.755 6.223 -28.048 1.00 69.44 126 PHE A N 1
ATOM 930 C CA . PHE A 1 126 ? 27.820 6.553 -26.977 1.00 69.44 126 PHE A CA 1
ATOM 931 C C . PHE A 1 126 ? 26.426 6.892 -27.524 1.00 69.44 126 PHE A C 1
ATOM 933 O O . PHE A 1 126 ? 25.422 6.364 -27.043 1.00 69.44 126 PHE A O 1
ATOM 940 N N . LEU A 1 127 ? 26.357 7.719 -28.573 1.00 73.00 127 LEU A N 1
ATOM 941 C CA . LEU A 1 127 ? 25.093 8.096 -29.206 1.00 73.00 127 LEU A CA 1
ATOM 942 C C . LEU A 1 127 ? 24.372 6.882 -29.825 1.00 73.00 127 LEU A C 1
ATOM 944 O O . LEU A 1 127 ? 23.147 6.802 -29.744 1.00 73.00 127 LEU A O 1
ATOM 948 N N . SER A 1 128 ? 25.104 5.918 -30.402 1.00 72.56 128 SER A N 1
ATOM 949 C CA . SER A 1 128 ? 24.505 4.689 -30.960 1.00 72.56 128 SER A CA 1
ATOM 950 C C . SER A 1 128 ? 23.855 3.825 -29.896 1.00 72.56 128 SER A C 1
ATOM 952 O O . SER A 1 128 ? 22.702 3.430 -30.076 1.00 72.56 128 SER A O 1
ATOM 954 N N . GLU A 1 129 ? 24.571 3.514 -28.809 1.00 73.38 129 GLU A N 1
ATOM 955 C CA . GLU A 1 129 ? 23.992 2.726 -27.714 1.00 73.38 129 GLU A CA 1
ATOM 956 C C . GLU A 1 129 ? 22.775 3.454 -27.139 1.00 73.38 129 GLU A C 1
ATOM 958 O O . GLU A 1 129 ? 21.752 2.822 -26.889 1.00 73.38 129 GLU A O 1
ATOM 963 N N . PHE A 1 130 ? 22.842 4.781 -26.995 1.00 68.81 130 PHE A N 1
ATOM 964 C CA . PHE A 1 130 ? 21.720 5.564 -26.487 1.00 68.81 130 PHE A CA 1
ATOM 965 C C . PHE A 1 130 ? 20.472 5.433 -27.372 1.00 68.81 130 PHE A C 1
ATOM 967 O O . PHE A 1 130 ? 19.381 5.151 -26.873 1.00 68.81 130 PHE A O 1
ATOM 974 N N . ILE A 1 131 ? 20.632 5.571 -28.692 1.00 73.06 131 ILE A N 1
ATOM 975 C CA . ILE A 1 131 ? 19.539 5.395 -29.658 1.00 73.06 131 ILE A CA 1
ATOM 976 C C . ILE A 1 131 ? 18.999 3.959 -29.604 1.00 73.06 131 ILE A C 1
ATOM 978 O O . ILE A 1 131 ? 17.787 3.759 -29.593 1.00 73.06 131 ILE A O 1
ATOM 982 N N . LEU A 1 132 ? 19.873 2.954 -29.531 1.00 73.12 132 LEU A N 1
ATOM 983 C CA . LEU A 1 132 ? 19.475 1.545 -29.504 1.00 73.12 132 LEU A CA 1
ATOM 984 C C . LEU A 1 132 ? 18.725 1.158 -28.231 1.00 73.12 132 LEU A C 1
ATOM 986 O O . LEU A 1 132 ? 17.728 0.441 -28.312 1.00 73.12 132 LEU A O 1
ATOM 990 N N . VAL A 1 133 ? 19.177 1.626 -27.068 1.00 73.25 133 VAL A N 1
ATOM 991 C CA . VAL A 1 133 ? 18.463 1.403 -25.808 1.00 73.25 133 VAL A CA 1
ATOM 992 C C . VAL A 1 133 ? 17.125 2.134 -25.833 1.00 73.25 133 VAL A C 1
ATOM 994 O O . VAL A 1 133 ? 16.113 1.528 -25.499 1.00 73.25 133 VAL A O 1
ATOM 997 N N . GLY A 1 134 ? 17.090 3.380 -26.316 1.00 69.06 134 GLY A N 1
ATOM 998 C CA . GLY A 1 134 ? 15.843 4.125 -26.487 1.00 69.06 134 GLY A CA 1
ATOM 999 C C . GLY A 1 134 ? 14.834 3.394 -27.377 1.00 69.06 134 GLY A C 1
ATOM 1000 O O . GLY A 1 134 ? 13.667 3.285 -27.012 1.00 69.06 134 GLY A O 1
ATOM 1001 N N . LEU A 1 135 ? 15.279 2.830 -28.504 1.00 73.06 135 LEU A N 1
ATOM 1002 C CA . LEU A 1 135 ? 14.429 2.050 -29.410 1.00 73.06 135 LEU A CA 1
ATOM 1003 C C . LEU A 1 135 ? 13.956 0.728 -28.790 1.00 73.06 135 LEU A C 1
ATOM 1005 O O . LEU A 1 135 ? 12.796 0.356 -28.967 1.00 73.06 135 LEU A O 1
ATOM 1009 N N . ARG A 1 136 ? 14.825 0.022 -28.054 1.00 72.81 136 ARG A N 1
ATOM 1010 C CA . ARG A 1 136 ? 14.461 -1.230 -27.371 1.00 72.81 136 ARG A CA 1
ATOM 1011 C C . ARG A 1 136 ? 13.400 -0.988 -26.302 1.00 72.81 136 ARG A C 1
ATOM 1013 O O . ARG A 1 136 ? 12.410 -1.716 -26.248 1.00 72.81 136 ARG A O 1
ATOM 1020 N N . GLU A 1 137 ? 13.578 0.056 -25.505 1.00 70.69 137 GLU A N 1
ATOM 1021 C CA . GLU A 1 137 ? 12.654 0.373 -24.423 1.00 70.69 137 GLU A CA 1
ATOM 1022 C C . GLU A 1 137 ? 11.353 0.964 -24.957 1.00 70.69 137 GLU A C 1
ATOM 1024 O O . GLU A 1 137 ? 10.292 0.589 -24.470 1.00 70.69 137 GLU A O 1
ATOM 1029 N N . ALA A 1 138 ? 11.396 1.772 -26.022 1.00 67.69 138 ALA A N 1
ATOM 1030 C CA . ALA A 1 138 ? 10.191 2.205 -26.728 1.00 67.69 138 ALA A CA 1
ATOM 1031 C C . ALA A 1 138 ? 9.391 1.012 -27.277 1.00 67.69 138 ALA A C 1
ATOM 1033 O O . ALA A 1 138 ? 8.170 0.980 -27.138 1.00 67.69 138 ALA A O 1
ATOM 1034 N N . GLY A 1 139 ? 10.069 0.004 -27.837 1.00 72.69 139 GLY A N 1
ATOM 1035 C CA . GLY A 1 139 ? 9.434 -1.234 -28.292 1.00 72.69 139 GLY A CA 1
ATOM 1036 C C . GLY A 1 139 ? 8.798 -2.030 -27.151 1.00 72.69 139 GLY A C 1
ATOM 1037 O O . GLY A 1 139 ? 7.659 -2.470 -27.275 1.00 72.69 139 GLY A O 1
ATOM 1038 N N . ASN A 1 140 ? 9.491 -2.164 -26.017 1.00 70.88 140 ASN A N 1
ATOM 1039 C CA . ASN A 1 140 ? 8.966 -2.850 -24.832 1.00 70.88 140 ASN A CA 1
ATOM 1040 C C . ASN A 1 140 ? 7.771 -2.113 -24.212 1.00 70.88 140 ASN A C 1
ATOM 1042 O O . ASN A 1 140 ? 6.806 -2.755 -23.803 1.00 70.88 140 ASN A O 1
ATOM 1046 N N . VAL A 1 141 ? 7.827 -0.780 -24.137 1.00 68.19 141 VAL A N 1
ATOM 1047 C CA . VAL A 1 141 ? 6.726 0.053 -23.637 1.00 68.19 141 VAL A CA 1
ATOM 1048 C C . VAL A 1 141 ? 5.521 -0.076 -24.560 1.00 68.19 141 VAL A C 1
ATOM 1050 O O . VAL A 1 141 ? 4.441 -0.389 -24.077 1.00 68.19 141 VAL A O 1
ATOM 1053 N N . HIS A 1 142 ? 5.711 0.053 -25.875 1.00 68.06 142 HIS A N 1
ATOM 1054 C CA . HIS A 1 142 ? 4.616 -0.068 -26.833 1.00 68.06 142 HIS A CA 1
ATOM 1055 C C . HIS A 1 142 ? 4.014 -1.481 -26.857 1.00 68.06 142 HIS A C 1
ATOM 1057 O O . HIS A 1 142 ? 2.798 -1.626 -26.877 1.00 68.06 142 HIS A O 1
ATOM 1063 N N . ALA A 1 143 ? 4.836 -2.533 -26.772 1.00 68.25 143 ALA A N 1
ATOM 1064 C CA . ALA A 1 143 ? 4.350 -3.908 -26.667 1.00 68.25 143 ALA A CA 1
ATOM 1065 C C . ALA A 1 143 ? 3.553 -4.138 -25.372 1.00 68.25 143 ALA A C 1
ATOM 1067 O O . ALA A 1 143 ? 2.494 -4.760 -25.405 1.00 68.25 143 ALA A O 1
ATOM 1068 N N . ARG A 1 144 ? 4.018 -3.605 -24.234 1.00 67.94 144 ARG A N 1
ATOM 1069 C CA . ARG A 1 144 ? 3.286 -3.670 -22.957 1.00 67.94 144 ARG A CA 1
ATOM 1070 C C . ARG A 1 144 ? 1.998 -2.861 -22.978 1.00 67.94 144 ARG A C 1
ATOM 1072 O O . ARG A 1 144 ? 1.029 -3.285 -22.356 1.00 67.94 144 ARG A O 1
ATOM 1079 N N . GLU A 1 145 ? 1.995 -1.722 -23.659 1.00 71.06 145 GLU A N 1
ATOM 1080 C CA . GLU A 1 145 ? 0.822 -0.870 -23.816 1.00 71.06 145 GLU A CA 1
ATOM 1081 C C . GLU A 1 145 ? -0.228 -1.559 -24.689 1.00 71.06 145 GLU A C 1
ATOM 1083 O O . GLU A 1 145 ? -1.364 -1.696 -24.251 1.00 71.06 145 GLU A O 1
ATOM 1088 N N . MET A 1 146 ? 0.170 -2.113 -25.839 1.00 71.94 146 MET A N 1
ATOM 1089 C CA . MET A 1 146 ? -0.706 -2.903 -26.714 1.00 71.94 146 MET A CA 1
ATOM 1090 C C . MET A 1 146 ? -1.262 -4.138 -25.997 1.00 71.94 146 MET A C 1
ATOM 1092 O O . MET A 1 146 ? -2.458 -4.402 -26.086 1.00 71.94 146 MET A O 1
ATOM 1096 N N . LEU A 1 147 ? -0.440 -4.868 -25.231 1.00 69.94 147 LEU A N 1
ATOM 1097 C CA . LEU A 1 147 ? -0.914 -5.989 -24.409 1.00 69.94 147 LEU A CA 1
ATOM 1098 C C . LEU A 1 147 ? -1.884 -5.524 -23.318 1.00 69.94 147 LEU A C 1
ATOM 1100 O O . LEU A 1 147 ? -2.906 -6.167 -23.104 1.00 69.94 147 LEU A O 1
ATOM 1104 N N . SER A 1 148 ? -1.609 -4.394 -22.658 1.00 66.19 148 SER A N 1
ATOM 1105 C CA . SER A 1 148 ? -2.518 -3.854 -21.643 1.00 66.19 148 SER A CA 1
ATOM 1106 C C . SER A 1 148 ? -3.819 -3.314 -22.225 1.00 66.19 148 SER A C 1
ATOM 1108 O O . SER A 1 148 ? -4.852 -3.484 -21.595 1.00 66.19 148 SER A O 1
ATOM 1110 N N . GLN A 1 149 ? -3.793 -2.713 -23.417 1.00 72.38 149 GLN A N 1
ATOM 1111 C CA . GLN A 1 149 ? -4.992 -2.272 -24.130 1.00 72.38 149 GLN A CA 1
ATOM 1112 C C . GLN A 1 149 ? -5.808 -3.475 -24.582 1.00 72.38 149 GLN A C 1
ATOM 1114 O O . GLN A 1 149 ? -7.003 -3.510 -24.344 1.00 72.38 149 GLN A O 1
ATOM 1119 N N . THR A 1 150 ? -5.155 -4.512 -25.112 1.00 71.69 150 THR A N 1
ATOM 1120 C CA . THR A 1 150 ? -5.836 -5.761 -25.480 1.00 71.69 150 THR A CA 1
ATOM 1121 C C . THR A 1 150 ? -6.474 -6.423 -24.254 1.00 71.69 150 THR A C 1
ATOM 1123 O O . THR A 1 150 ? -7.605 -6.884 -24.334 1.00 71.69 150 THR A O 1
ATOM 1126 N N . ALA A 1 151 ? -5.792 -6.430 -23.101 1.00 68.12 151 ALA A N 1
ATOM 1127 C CA . ALA A 1 151 ? -6.349 -6.933 -21.844 1.00 68.12 151 ALA A CA 1
ATOM 1128 C C . ALA A 1 151 ? -7.492 -6.050 -21.306 1.00 68.12 151 ALA A C 1
ATOM 1130 O O . ALA A 1 151 ? -8.484 -6.576 -20.810 1.00 68.12 151 ALA A O 1
ATOM 1131 N N . ALA A 1 152 ? -7.379 -4.722 -21.419 1.00 68.00 152 ALA A N 1
ATOM 1132 C CA . ALA A 1 152 ? -8.430 -3.779 -21.040 1.00 68.00 152 ALA A CA 1
ATOM 1133 C C . ALA A 1 152 ? -9.683 -3.971 -21.898 1.00 68.00 152 ALA A C 1
ATOM 1135 O O . ALA A 1 152 ? -10.782 -4.089 -21.362 1.00 68.00 152 ALA A O 1
ATOM 1136 N N . ASP A 1 153 ? -9.502 -4.063 -23.214 1.00 72.50 153 ASP A N 1
ATOM 1137 C CA . ASP A 1 153 ? -10.567 -4.326 -24.172 1.00 72.50 153 ASP A CA 1
ATOM 1138 C C . ASP A 1 153 ? -11.176 -5.706 -23.910 1.00 72.50 153 ASP A C 1
ATOM 1140 O O . ASP A 1 153 ? -12.395 -5.821 -23.869 1.00 72.50 153 ASP A O 1
ATOM 1144 N N . ALA A 1 154 ? -10.377 -6.740 -23.620 1.00 70.75 154 ALA A N 1
ATOM 1145 C CA . ALA A 1 154 ? -10.899 -8.059 -23.254 1.00 70.75 154 ALA A CA 1
ATOM 1146 C C . ALA A 1 154 ? -11.776 -8.002 -21.990 1.00 70.75 154 ALA A C 1
ATOM 1148 O O . ALA A 1 154 ? -12.878 -8.543 -21.986 1.00 70.75 154 ALA A O 1
ATOM 1149 N N . VAL A 1 155 ? -11.340 -7.284 -20.947 1.00 67.44 155 VAL A N 1
ATOM 1150 C CA . VAL A 1 155 ? -12.112 -7.095 -19.705 1.00 67.44 155 VAL A CA 1
ATOM 1151 C C . VAL A 1 155 ? -13.386 -6.272 -19.934 1.00 67.44 155 VAL A C 1
ATOM 1153 O O . VAL A 1 155 ? -14.404 -6.549 -19.309 1.00 67.44 155 VAL A O 1
ATOM 1156 N N . LEU A 1 156 ? -13.348 -5.263 -20.809 1.00 71.19 156 LEU A N 1
ATOM 1157 C CA . LEU A 1 156 ? -14.508 -4.421 -21.127 1.00 71.19 156 LEU A CA 1
ATOM 1158 C C . LEU A 1 156 ? -15.508 -5.109 -22.068 1.00 71.19 156 LEU A C 1
ATOM 1160 O O . LEU A 1 156 ? -16.690 -4.771 -22.044 1.00 71.19 156 LEU A O 1
ATOM 1164 N N . THR A 1 157 ? -15.045 -6.049 -22.898 1.00 72.44 157 THR A N 1
ATOM 1165 C CA . THR A 1 157 ? -15.871 -6.754 -23.893 1.00 72.44 157 THR A CA 1
ATOM 1166 C C . THR A 1 157 ? -16.441 -8.072 -23.354 1.00 72.44 157 THR A C 1
ATOM 1168 O O . THR A 1 157 ? -17.467 -8.536 -23.853 1.00 72.44 157 THR A O 1
ATOM 1171 N N . GLU A 1 158 ? -15.840 -8.668 -22.316 1.00 52.94 158 GLU A N 1
ATOM 1172 C CA . GLU A 1 158 ? -16.402 -9.830 -21.613 1.00 52.94 158 GLU A CA 1
ATOM 1173 C C . GLU A 1 158 ? -17.665 -9.434 -20.825 1.00 52.94 158 GLU A C 1
ATOM 1175 O O . GLU A 1 158 ? -17.651 -9.115 -19.639 1.00 52.94 158 GLU A O 1
ATOM 1180 N N . THR A 1 159 ? -18.798 -9.512 -21.522 1.00 53.47 159 THR A N 1
ATOM 1181 C CA . THR A 1 159 ? -20.074 -9.913 -20.917 1.00 53.47 159 THR A CA 1
ATOM 1182 C C . THR A 1 159 ? -19.845 -11.319 -20.349 1.00 53.47 159 THR A C 1
ATOM 1184 O O . THR A 1 159 ? -19.356 -12.159 -21.101 1.00 53.47 159 THR A O 1
ATOM 1187 N N . GLU A 1 160 ? -20.100 -11.534 -19.050 1.00 48.31 160 GLU A N 1
ATOM 1188 C CA . GLU A 1 160 ? -19.813 -12.763 -18.275 1.00 48.31 160 GLU A CA 1
ATOM 1189 C C . GLU A 1 160 ? -19.572 -14.020 -19.140 1.00 48.31 160 GLU A C 1
ATOM 1191 O O . GLU A 1 160 ? -20.515 -14.528 -19.757 1.00 48.31 160 GLU A O 1
ATOM 1196 N N . PRO A 1 161 ? -18.330 -14.534 -19.227 1.00 47.84 161 PRO A N 1
ATOM 1197 C CA . PRO A 1 161 ? -18.061 -15.688 -20.064 1.00 47.84 161 PRO A CA 1
ATOM 1198 C C . PRO A 1 161 ? -18.759 -16.922 -19.490 1.00 47.84 161 PRO A C 1
ATOM 1200 O O . PRO A 1 161 ? -18.536 -17.321 -18.345 1.00 47.84 161 PRO A O 1
ATOM 1203 N N . ALA A 1 162 ? -19.591 -17.543 -20.325 1.00 50.69 162 ALA A N 1
ATOM 1204 C CA . ALA A 1 162 ? -20.082 -18.888 -20.101 1.00 50.69 162 ALA A CA 1
ATOM 1205 C C . ALA A 1 162 ? -18.884 -19.847 -19.958 1.00 50.69 162 ALA A C 1
ATOM 1207 O O . ALA A 1 162 ? -18.005 -19.909 -20.815 1.00 50.69 162 ALA A O 1
ATOM 1208 N N . THR A 1 163 ? -18.882 -20.540 -18.824 1.00 53.44 163 THR A N 1
ATOM 1209 C CA . THR A 1 163 ? -18.074 -21.688 -18.383 1.00 53.44 163 THR A CA 1
ATOM 1210 C C . THR A 1 163 ? -17.292 -22.480 -19.450 1.00 53.44 163 THR A C 1
ATOM 1212 O O . THR A 1 163 ? -17.835 -22.869 -20.481 1.00 53.44 163 THR A O 1
ATOM 1215 N N . ASP A 1 164 ? -16.051 -22.828 -19.071 1.00 51.69 164 ASP A N 1
ATOM 1216 C CA . ASP A 1 164 ? -15.222 -23.963 -19.533 1.00 51.69 164 ASP A CA 1
ATOM 1217 C C . ASP A 1 164 ? -14.307 -23.815 -20.763 1.00 51.69 164 ASP A C 1
ATOM 1219 O O . ASP A 1 164 ? -14.008 -24.802 -21.434 1.00 51.69 164 ASP A O 1
ATOM 1223 N N . THR A 1 165 ? -13.738 -22.631 -21.019 1.00 58.59 165 THR A N 1
ATOM 1224 C CA . THR A 1 165 ? -12.542 -22.554 -21.888 1.00 58.59 165 THR A CA 1
ATOM 1225 C C . THR A 1 165 ? -11.280 -22.412 -21.042 1.00 58.59 165 THR A C 1
ATOM 1227 O O . THR A 1 165 ? -11.173 -21.499 -20.229 1.00 58.59 165 THR A O 1
ATOM 1230 N N . GLU A 1 166 ? -10.342 -23.342 -21.223 1.00 59.66 166 GLU A N 1
ATOM 1231 C CA . GLU A 1 166 ? -9.038 -23.428 -20.560 1.00 59.66 166 GLU A CA 1
ATOM 1232 C C . GLU A 1 166 ? -8.264 -22.105 -20.735 1.00 59.66 166 GLU A C 1
ATOM 1234 O O . GLU A 1 166 ? -7.643 -21.845 -21.767 1.00 59.66 166 GLU A O 1
ATOM 1239 N N . VAL A 1 167 ? -8.370 -21.210 -19.747 1.00 61.38 167 VAL A N 1
ATOM 1240 C CA . VAL A 1 167 ? -7.698 -19.906 -19.763 1.00 61.38 167 VAL A CA 1
ATOM 1241 C C . VAL A 1 167 ? -6.193 -20.156 -19.714 1.00 61.38 167 VAL A C 1
ATOM 1243 O O . VAL A 1 167 ? -5.660 -20.636 -18.714 1.00 61.38 167 VAL A O 1
ATOM 1246 N N . SER A 1 168 ? -5.504 -19.842 -20.812 1.00 71.12 168 SER A N 1
ATOM 1247 C CA . SER A 1 168 ? -4.042 -19.869 -20.895 1.00 71.12 168 SER A CA 1
ATOM 1248 C C . SER A 1 168 ? -3.438 -19.067 -19.738 1.00 71.12 168 SER A C 1
ATOM 1250 O O . SER A 1 168 ? -3.846 -17.933 -19.491 1.00 71.12 168 SER A O 1
ATOM 1252 N N . SER A 1 169 ? -2.438 -19.619 -19.045 1.00 70.69 169 SER A N 1
ATOM 1253 C CA . SER A 1 169 ? -1.743 -18.947 -17.931 1.00 70.69 169 SER A CA 1
ATOM 1254 C C . SER A 1 169 ? -1.190 -17.565 -18.306 1.00 70.69 169 SER A C 1
ATOM 1256 O O . SER A 1 169 ? -1.107 -16.680 -17.459 1.00 70.69 169 SER A O 1
ATOM 1258 N N . VAL A 1 170 ? -0.881 -17.357 -19.590 1.00 70.50 170 VAL A N 1
ATOM 1259 C CA . VAL A 1 170 ? -0.430 -16.073 -20.142 1.00 70.50 170 VAL A CA 1
ATOM 1260 C C . VAL A 1 170 ? -1.531 -15.004 -20.084 1.00 70.50 170 VAL A C 1
ATOM 1262 O O . VAL A 1 170 ? -1.229 -13.833 -19.863 1.00 70.50 170 VAL A O 1
ATOM 1265 N N . ASP A 1 171 ? -2.799 -15.389 -20.246 1.00 75.81 171 ASP A N 1
ATOM 1266 C CA . ASP A 1 171 ? -3.937 -14.463 -20.177 1.00 75.81 171 ASP A CA 1
ATOM 1267 C C . ASP A 1 171 ? -4.263 -14.085 -18.721 1.00 75.81 171 ASP A C 1
ATOM 1269 O O . ASP A 1 171 ? -4.584 -12.935 -18.420 1.00 75.81 171 ASP A O 1
ATOM 1273 N N . PHE A 1 172 ? -4.080 -15.020 -17.780 1.00 74.56 172 PHE A N 1
ATOM 1274 C CA . PHE A 1 172 ? -4.266 -14.750 -16.352 1.00 74.56 172 PHE A CA 1
ATOM 1275 C C . PHE A 1 172 ? -3.276 -13.702 -15.821 1.00 74.56 172 PHE A C 1
ATOM 1277 O O . PHE A 1 172 ? -3.694 -12.734 -15.181 1.00 74.56 172 PHE A O 1
ATOM 1284 N N . ASP A 1 173 ? -1.982 -13.849 -16.128 1.00 76.31 173 ASP A N 1
ATOM 1285 C CA . ASP A 1 173 ? -0.951 -12.899 -15.689 1.00 76.31 173 ASP A CA 1
ATOM 1286 C C . ASP A 1 173 ? -1.185 -11.495 -16.272 1.00 76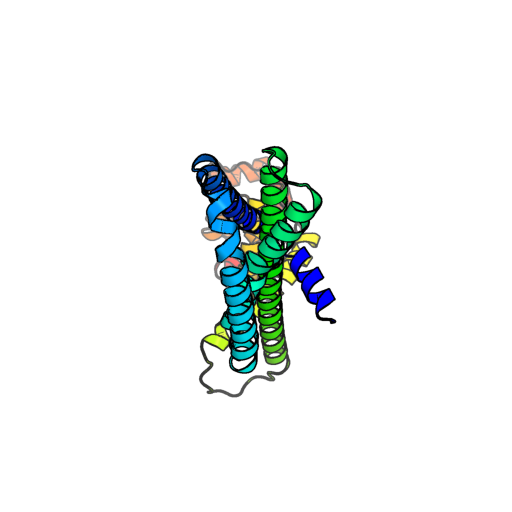.31 173 ASP A C 1
ATOM 1288 O O . ASP A 1 173 ? -1.043 -10.494 -15.566 1.00 76.31 173 ASP A O 1
ATOM 1292 N N . ALA A 1 174 ? -1.608 -11.404 -17.540 1.00 77.44 174 ALA A N 1
ATOM 1293 C CA . ALA A 1 174 ? -1.923 -10.131 -18.186 1.00 77.44 174 ALA A CA 1
ATOM 1294 C C . ALA A 1 174 ? -3.144 -9.439 -17.552 1.00 77.44 174 ALA A C 1
ATOM 1296 O O . ALA A 1 174 ? -3.108 -8.229 -17.302 1.00 77.44 174 ALA A O 1
ATOM 1297 N N . ARG A 1 175 ? -4.206 -10.196 -17.235 1.00 77.88 175 ARG A N 1
ATOM 1298 C CA . ARG A 1 175 ? -5.395 -9.673 -16.538 1.00 77.88 175 ARG A CA 1
ATOM 1299 C C . ARG A 1 175 ? -5.060 -9.209 -15.121 1.00 77.88 175 ARG A C 1
ATOM 1301 O O . ARG A 1 175 ? -5.537 -8.152 -14.702 1.00 77.88 175 ARG A O 1
ATOM 1308 N N . LEU A 1 176 ? -4.236 -9.962 -14.388 1.00 77.62 176 LEU A N 1
ATOM 1309 C CA . LEU A 1 176 ? -3.808 -9.594 -13.038 1.00 77.62 176 LEU A CA 1
ATOM 1310 C C . LEU A 1 176 ? -2.955 -8.318 -13.049 1.00 77.62 176 LEU A C 1
ATOM 1312 O O . LEU A 1 176 ? -3.203 -7.412 -12.253 1.00 77.62 176 LEU A O 1
ATOM 1316 N N . ASP A 1 177 ? -2.003 -8.215 -13.979 1.00 79.88 177 ASP A N 1
ATOM 1317 C CA . ASP A 1 177 ? -1.152 -7.032 -14.128 1.00 79.88 177 ASP A CA 1
ATOM 1318 C C . ASP A 1 177 ? -1.960 -5.786 -14.529 1.00 79.88 177 ASP A C 1
ATOM 1320 O O . ASP A 1 177 ? -1.746 -4.705 -13.978 1.00 79.88 177 ASP A O 1
ATOM 1324 N N . TYR A 1 178 ? -2.947 -5.931 -15.422 1.00 78.56 178 TYR A N 1
ATOM 1325 C CA . TYR A 1 178 ? -3.866 -4.843 -15.770 1.00 78.56 178 TYR A CA 1
ATOM 1326 C C . TYR A 1 178 ? -4.681 -4.369 -14.558 1.00 78.56 178 TYR A C 1
ATOM 1328 O O . TYR A 1 178 ? -4.711 -3.169 -14.272 1.00 78.56 178 TYR A O 1
ATOM 1336 N N . ARG A 1 179 ? -5.295 -5.294 -13.804 1.00 77.62 179 ARG A N 1
ATOM 1337 C CA . ARG A 1 179 ? -6.056 -4.955 -12.586 1.00 77.62 179 ARG A CA 1
ATOM 1338 C C . ARG A 1 179 ? -5.176 -4.268 -11.550 1.00 77.62 179 ARG A C 1
ATOM 1340 O O . ARG A 1 179 ? -5.587 -3.266 -10.977 1.00 77.62 179 ARG A O 1
ATOM 1347 N N . TYR A 1 180 ? -3.951 -4.753 -11.357 1.00 78.19 180 TYR A N 1
ATOM 1348 C CA . TYR A 1 180 ? -2.999 -4.143 -10.435 1.00 78.19 180 TYR A CA 1
ATOM 1349 C C . TYR A 1 180 ? -2.596 -2.727 -10.868 1.00 78.19 180 TYR A C 1
ATOM 1351 O O . TYR A 1 180 ? -2.556 -1.823 -10.033 1.00 78.19 180 TYR A O 1
ATOM 1359 N N . ARG A 1 181 ? -2.326 -2.500 -12.162 1.00 80.31 181 ARG A N 1
ATOM 1360 C CA . ARG A 1 181 ? -2.000 -1.164 -12.691 1.00 80.31 181 ARG A CA 1
ATOM 1361 C C . ARG A 1 181 ? -3.159 -0.188 -12.532 1.00 80.31 181 ARG A C 1
ATOM 1363 O O . ARG A 1 181 ? -2.949 0.911 -12.029 1.00 80.31 181 ARG A O 1
ATOM 1370 N N . ARG A 1 182 ? -4.372 -0.606 -12.889 1.00 80.50 182 ARG A N 1
ATOM 1371 C CA . ARG A 1 182 ? -5.571 0.220 -12.731 1.00 80.50 182 ARG A CA 1
ATOM 1372 C C . ARG A 1 182 ? -5.841 0.545 -11.261 1.00 80.50 182 ARG A C 1
ATOM 1374 O O . ARG A 1 182 ? -6.012 1.712 -10.925 1.00 80.50 182 ARG A O 1
ATOM 1381 N N . ALA A 1 183 ? -5.792 -0.459 -10.383 1.00 77.25 183 ALA A N 1
ATOM 1382 C CA . ALA A 1 183 ? -5.935 -0.256 -8.945 1.00 77.25 183 ALA A CA 1
ATOM 1383 C C . ALA A 1 183 ? -4.878 0.722 -8.423 1.00 77.25 183 ALA A C 1
ATOM 1385 O O . ALA A 1 183 ? -5.205 1.622 -7.662 1.00 77.25 183 ALA A O 1
ATOM 1386 N N . ARG A 1 184 ? -3.624 0.610 -8.875 1.00 80.94 184 ARG A N 1
ATOM 1387 C CA . ARG A 1 184 ? -2.548 1.539 -8.511 1.00 80.94 184 ARG A CA 1
ATOM 1388 C C . ARG A 1 184 ? -2.831 2.978 -8.952 1.00 80.94 184 ARG A C 1
ATOM 1390 O O . ARG A 1 184 ? -2.581 3.894 -8.177 1.00 80.94 184 ARG A O 1
ATOM 1397 N N . GLU A 1 185 ? -3.319 3.198 -10.168 1.00 82.56 185 GLU A N 1
ATOM 1398 C CA . GLU A 1 185 ? -3.663 4.543 -10.652 1.00 82.56 185 GLU A CA 1
ATOM 1399 C C . GLU A 1 185 ? -4.808 5.158 -9.834 1.00 82.56 185 GLU A C 1
ATOM 1401 O O . GLU A 1 185 ? -4.709 6.310 -9.406 1.00 82.56 185 GLU A O 1
ATOM 1406 N N . GLU A 1 186 ? -5.848 4.371 -9.541 1.00 80.06 186 GLU A N 1
ATOM 1407 C CA . GLU A 1 186 ? -6.954 4.779 -8.666 1.00 80.06 186 GLU A CA 1
ATOM 1408 C C . GLU A 1 186 ? -6.449 5.086 -7.243 1.00 80.06 186 GLU A C 1
ATOM 1410 O O . GLU A 1 186 ? -6.763 6.147 -6.699 1.00 80.06 186 GLU A O 1
ATOM 1415 N N . VAL A 1 187 ? -5.572 4.236 -6.686 1.00 79.06 187 VAL A N 1
ATOM 1416 C CA . VAL A 1 187 ? -4.878 4.476 -5.408 1.00 79.06 187 VAL A CA 1
ATOM 1417 C C . VAL A 1 187 ? -4.109 5.785 -5.439 1.00 79.06 187 VAL A C 1
ATOM 1419 O O . VAL A 1 187 ? -4.183 6.547 -4.488 1.00 79.06 187 VAL A O 1
ATOM 1422 N N . GLU A 1 188 ? -3.320 6.061 -6.475 1.00 80.19 188 GLU A N 1
ATOM 1423 C CA . GLU A 1 188 ? -2.470 7.253 -6.507 1.00 80.19 188 GLU A CA 1
ATOM 1424 C C . GLU A 1 188 ? -3.297 8.551 -6.548 1.00 80.19 188 GLU A C 1
ATOM 1426 O O . GLU A 1 188 ? -2.867 9.576 -6.003 1.00 80.19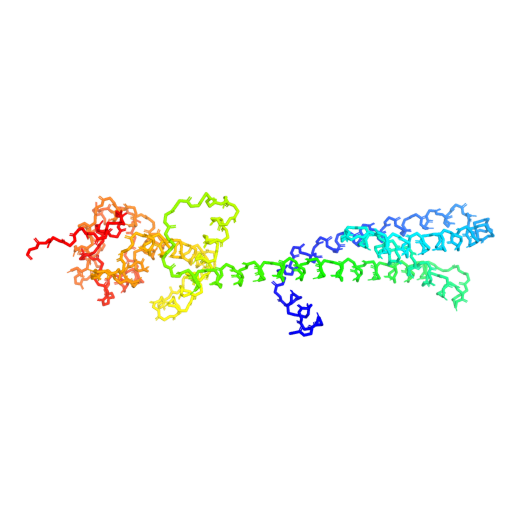 188 GLU A O 1
ATOM 1431 N N . VAL A 1 189 ? -4.489 8.513 -7.153 1.00 81.94 189 VAL A N 1
ATOM 1432 C CA . VAL A 1 189 ? -5.458 9.620 -7.136 1.00 81.94 189 VAL A CA 1
ATOM 1433 C C . VAL A 1 189 ? -6.127 9.739 -5.766 1.00 81.94 189 VAL A C 1
ATOM 1435 O O . VAL A 1 189 ? -6.151 10.830 -5.194 1.00 81.94 189 VAL A O 1
ATOM 1438 N N . GLU A 1 190 ? -6.608 8.630 -5.204 1.00 74.88 190 GLU A N 1
ATOM 1439 C CA . GLU A 1 190 ? -7.261 8.603 -3.892 1.00 74.88 190 GLU A CA 1
ATOM 1440 C C . GLU A 1 190 ? -6.293 8.949 -2.753 1.00 74.88 190 GLU A C 1
ATOM 1442 O O . GLU A 1 190 ? -6.623 9.742 -1.877 1.00 74.88 190 GLU A O 1
ATOM 1447 N N . MET A 1 191 ? -5.058 8.443 -2.773 1.00 74.38 191 MET A N 1
ATOM 1448 C CA . MET A 1 191 ? -4.021 8.767 -1.788 1.00 74.38 191 MET A CA 1
ATOM 1449 C C . MET A 1 191 ? -3.717 10.259 -1.774 1.00 74.38 191 MET A C 1
ATOM 1451 O O . MET A 1 191 ? -3.513 10.810 -0.698 1.00 74.38 191 MET A O 1
ATOM 1455 N N . ARG A 1 192 ? -3.719 10.936 -2.931 1.00 76.25 192 ARG A N 1
ATOM 1456 C CA . ARG A 1 192 ? -3.564 12.400 -2.961 1.00 76.25 192 ARG A CA 1
ATOM 1457 C C . ARG A 1 192 ? -4.706 13.127 -2.259 1.00 76.25 192 ARG A C 1
ATOM 1459 O O . ARG A 1 192 ? -4.482 14.225 -1.763 1.00 76.25 192 ARG A O 1
ATOM 1466 N N . GLN A 1 193 ? -5.903 12.548 -2.247 1.00 74.31 193 GLN A N 1
ATOM 1467 C CA . GLN A 1 193 ? -7.078 13.141 -1.613 1.00 74.31 193 GLN A CA 1
ATOM 1468 C C . GLN A 1 193 ? -7.184 12.784 -0.124 1.00 74.31 193 GLN A C 1
ATOM 1470 O O . GLN A 1 193 ? -7.554 13.641 0.673 1.00 74.31 193 GLN A O 1
ATOM 1475 N N . TYR A 1 194 ? -6.847 11.548 0.258 1.00 67.19 194 TYR A N 1
ATOM 1476 C CA . TYR A 1 194 ? -7.142 11.006 1.589 1.00 67.19 194 TYR A CA 1
ATOM 1477 C C . TYR A 1 194 ? -5.934 10.865 2.503 1.00 67.19 194 TYR A C 1
ATOM 1479 O O . TYR A 1 194 ? -6.071 10.997 3.720 1.00 67.19 194 TYR A O 1
ATOM 1487 N N . LEU A 1 195 ? -4.742 10.625 1.957 1.00 66.50 195 LEU A N 1
ATOM 1488 C CA . LEU A 1 195 ? -3.535 10.609 2.771 1.00 66.50 195 LEU A CA 1
ATOM 1489 C C . LEU A 1 195 ? -3.038 12.039 2.910 1.00 66.50 195 LEU A C 1
ATOM 1491 O O . LEU A 1 195 ? -2.119 12.481 2.223 1.00 66.50 195 LEU A O 1
ATOM 1495 N N . LEU A 1 196 ? -3.667 12.739 3.855 1.00 57.66 196 LEU A N 1
ATOM 1496 C CA . LEU A 1 196 ? -3.325 14.087 4.313 1.00 57.66 196 LEU A CA 1
ATOM 1497 C C . LEU A 1 196 ? -1.830 14.256 4.655 1.00 57.66 196 LEU A C 1
ATOM 1499 O O . LEU A 1 196 ? -1.344 15.382 4.731 1.00 57.66 196 LEU A O 1
ATOM 1503 N N . SER A 1 197 ? -1.082 13.163 4.817 1.00 69.25 197 SER A N 1
ATOM 1504 C CA . SER A 1 197 ? 0.375 13.168 4.905 1.00 69.25 197 SER A CA 1
ATOM 1505 C C . SER A 1 197 ? 0.975 11.868 4.362 1.00 69.25 197 SER A C 1
ATOM 1507 O O . SER A 1 197 ? 1.127 10.865 5.064 1.00 69.25 197 SER A O 1
ATOM 1509 N N . LEU A 1 198 ? 1.392 11.874 3.092 1.00 81.38 198 LEU A N 1
ATOM 1510 C CA . LEU A 1 198 ? 2.400 10.901 2.669 1.00 81.38 198 LEU A CA 1
ATOM 1511 C C . LEU A 1 198 ? 3.651 11.095 3.546 1.00 81.38 198 LEU A C 1
ATOM 1513 O O . LEU A 1 198 ? 4.062 12.237 3.772 1.00 81.38 198 LEU A O 1
ATOM 1517 N N . PRO A 1 199 ? 4.270 10.013 4.046 1.00 84.25 199 PRO A N 1
ATOM 1518 C CA . PRO A 1 199 ? 5.470 10.133 4.855 1.00 84.25 199 PRO A CA 1
ATOM 1519 C C . PRO A 1 199 ? 6.574 10.796 4.030 1.00 84.25 199 PRO A C 1
ATOM 1521 O O . PRO A 1 199 ? 6.781 10.455 2.865 1.00 84.25 199 PRO A O 1
ATOM 1524 N N . THR A 1 200 ? 7.332 11.700 4.655 1.00 87.00 200 THR A N 1
ATOM 1525 C CA . THR A 1 200 ? 8.430 12.442 4.008 1.00 87.00 200 THR A CA 1
ATOM 1526 C C . THR A 1 200 ? 9.481 11.514 3.393 1.00 87.00 200 THR A C 1
ATOM 1528 O O . THR A 1 200 ? 10.174 11.883 2.448 1.00 87.00 200 THR A O 1
ATOM 1531 N N . ASN A 1 201 ? 9.608 10.288 3.913 1.00 88.19 201 ASN A N 1
ATOM 1532 C CA . ASN A 1 201 ? 10.510 9.287 3.363 1.00 88.19 201 ASN A CA 1
ATOM 1533 C C . ASN A 1 201 ? 9.928 8.664 2.072 1.00 88.19 201 ASN A C 1
ATOM 1535 O O . ASN A 1 201 ? 8.952 7.906 2.147 1.00 88.19 201 ASN A O 1
ATOM 1539 N N . PRO A 1 202 ? 10.565 8.870 0.900 1.00 87.62 202 PRO A N 1
ATOM 1540 C CA . PRO A 1 202 ? 10.049 8.389 -0.383 1.00 87.62 202 PRO A CA 1
ATOM 1541 C C . PRO A 1 202 ? 9.991 6.860 -0.466 1.00 87.62 202 PRO A C 1
ATOM 1543 O O . PRO A 1 202 ? 9.129 6.302 -1.147 1.00 87.62 202 PRO A O 1
ATOM 1546 N N . ARG A 1 203 ? 10.877 6.152 0.249 1.00 89.88 203 ARG A N 1
ATOM 1547 C CA . ARG A 1 203 ? 10.854 4.687 0.297 1.00 89.88 203 ARG A CA 1
ATOM 1548 C C . ARG A 1 203 ? 9.619 4.191 1.041 1.00 89.88 203 ARG A C 1
ATOM 1550 O O . ARG A 1 203 ? 8.973 3.264 0.561 1.00 89.88 203 ARG A O 1
ATOM 1557 N N . THR A 1 204 ? 9.287 4.800 2.177 1.00 88.25 204 THR A N 1
ATOM 1558 C CA . THR A 1 204 ? 8.088 4.449 2.954 1.00 88.25 204 THR A CA 1
ATOM 1559 C C . THR A 1 204 ? 6.824 4.777 2.169 1.00 88.25 204 THR A C 1
ATOM 1561 O O . THR A 1 204 ? 5.945 3.929 2.066 1.00 88.25 204 THR A O 1
ATOM 1564 N N . ALA A 1 205 ? 6.768 5.945 1.521 1.00 89.81 205 ALA A N 1
ATOM 1565 C CA . ALA A 1 205 ? 5.641 6.316 0.667 1.00 89.81 205 ALA A CA 1
ATOM 1566 C C . ALA A 1 205 ? 5.421 5.290 -0.458 1.00 89.81 205 ALA A C 1
ATOM 1568 O O . ALA A 1 205 ? 4.312 4.793 -0.632 1.00 89.81 205 ALA A O 1
ATOM 1569 N N . LYS A 1 206 ? 6.489 4.878 -1.160 1.00 88.81 206 LYS A N 1
ATOM 1570 C CA . LYS A 1 206 ? 6.412 3.835 -2.196 1.00 88.81 206 LYS A CA 1
ATOM 1571 C C . LYS A 1 206 ? 5.916 2.493 -1.648 1.00 88.81 206 LYS A C 1
ATOM 1573 O O . LYS A 1 206 ? 5.119 1.832 -2.311 1.00 88.81 206 LYS A O 1
ATOM 1578 N N . ARG A 1 207 ? 6.392 2.071 -0.468 1.00 93.06 207 ARG A N 1
ATOM 1579 C CA . ARG A 1 207 ? 5.931 0.826 0.174 1.00 93.06 207 ARG A CA 1
ATOM 1580 C C . ARG A 1 207 ? 4.444 0.894 0.501 1.00 93.06 207 ARG A C 1
ATOM 1582 O O . ARG A 1 207 ? 3.727 -0.033 0.150 1.00 93.06 207 ARG A O 1
ATOM 1589 N N . MET A 1 208 ? 3.988 2.017 1.049 1.00 90.75 208 MET A N 1
ATOM 1590 C CA . MET A 1 208 ? 2.584 2.248 1.373 1.00 90.75 208 MET A CA 1
ATOM 1591 C C . MET A 1 208 ? 1.688 2.242 0.127 1.00 90.75 208 MET A C 1
ATOM 1593 O O . MET A 1 208 ? 0.655 1.584 0.142 1.00 90.75 208 MET A O 1
ATOM 1597 N N . VAL A 1 209 ? 2.108 2.880 -0.977 1.00 88.88 209 VAL A N 1
ATOM 1598 C CA . VAL A 1 209 ? 1.382 2.832 -2.267 1.00 88.88 209 VAL A CA 1
ATOM 1599 C C . VAL A 1 209 ? 1.261 1.393 -2.760 1.00 88.88 209 VAL A C 1
ATOM 1601 O O . VAL A 1 209 ? 0.180 0.956 -3.144 1.00 88.88 209 VAL A O 1
ATOM 1604 N N . ASN A 1 210 ? 2.364 0.642 -2.740 1.00 90.25 210 ASN A N 1
ATOM 1605 C CA . ASN A 1 210 ? 2.369 -0.744 -3.201 1.00 90.25 210 ASN A CA 1
ATOM 1606 C C . ASN A 1 210 ? 1.489 -1.643 -2.321 1.00 90.25 210 ASN A C 1
ATOM 1608 O O . ASN A 1 210 ? 0.733 -2.451 -2.853 1.00 90.25 210 ASN A O 1
ATOM 1612 N N . HIS A 1 211 ? 1.567 -1.497 -0.996 1.00 93.06 211 HIS A N 1
ATOM 1613 C CA . HIS A 1 211 ? 0.743 -2.263 -0.064 1.00 93.06 211 HIS A CA 1
ATOM 1614 C C . HIS A 1 211 ? -0.740 -1.933 -0.263 1.00 93.06 211 HIS A C 1
ATOM 1616 O O . HIS A 1 211 ? -1.540 -2.847 -0.426 1.00 93.06 211 HIS A O 1
ATOM 1622 N N . LEU A 1 212 ? -1.103 -0.651 -0.360 1.00 92.62 212 LEU A N 1
ATOM 1623 C CA . LEU A 1 212 ? -2.486 -0.242 -0.596 1.00 92.62 212 LEU A CA 1
ATOM 1624 C C . LEU A 1 212 ? -3.017 -0.733 -1.951 1.00 92.62 212 LEU A C 1
ATOM 1626 O O . LEU A 1 212 ? -4.126 -1.252 -2.007 1.00 92.62 212 LEU A O 1
ATOM 1630 N N . SER A 1 213 ? -2.212 -0.652 -3.018 1.00 89.06 213 SER A N 1
ATOM 1631 C CA . SER A 1 213 ? -2.586 -1.153 -4.355 1.00 89.06 213 SER A CA 1
ATOM 1632 C C . SER A 1 213 ? -2.876 -2.652 -4.332 1.00 89.06 213 SER A C 1
ATOM 1634 O O . SER A 1 213 ? -3.890 -3.103 -4.861 1.00 89.06 213 SER A O 1
ATOM 1636 N N . LEU A 1 214 ? -2.007 -3.428 -3.676 1.00 89.94 214 LEU A N 1
ATOM 1637 C CA . LEU A 1 214 ? -2.204 -4.864 -3.513 1.00 89.94 214 LEU A CA 1
ATOM 1638 C C . LEU A 1 214 ? -3.442 -5.167 -2.659 1.00 89.94 214 LEU A C 1
ATOM 1640 O O . LEU A 1 214 ? -4.257 -6.004 -3.037 1.00 89.94 214 LEU A O 1
ATOM 1644 N N . ALA A 1 215 ? -3.598 -4.479 -1.528 1.00 91.44 215 ALA A N 1
ATOM 1645 C CA . ALA A 1 215 ? -4.718 -4.680 -0.620 1.00 91.44 215 ALA A CA 1
ATOM 1646 C C . ALA A 1 215 ? -6.060 -4.349 -1.291 1.00 91.44 215 ALA A C 1
ATOM 1648 O O . ALA A 1 215 ? -7.022 -5.093 -1.122 1.00 91.44 215 ALA A O 1
ATOM 1649 N N . MET A 1 216 ? -6.120 -3.285 -2.099 1.00 91.12 216 MET A N 1
ATOM 1650 C CA . MET A 1 216 ? -7.312 -2.942 -2.876 1.00 91.12 216 MET A CA 1
ATOM 1651 C C . MET A 1 216 ? -7.642 -3.996 -3.925 1.00 91.12 216 MET A C 1
ATOM 1653 O O . MET A 1 216 ? -8.794 -4.405 -4.010 1.00 91.12 216 MET A O 1
ATOM 1657 N N . ALA A 1 217 ? -6.647 -4.486 -4.669 1.00 87.75 217 ALA A N 1
ATOM 1658 C CA . ALA A 1 217 ? -6.866 -5.548 -5.648 1.00 87.75 217 ALA A CA 1
ATOM 1659 C C . ALA A 1 217 ? -7.415 -6.831 -4.989 1.00 87.75 217 ALA A C 1
ATOM 1661 O O . ALA A 1 217 ? -8.345 -7.447 -5.510 1.00 87.75 217 ALA A O 1
ATOM 1662 N N . ILE A 1 218 ? -6.891 -7.207 -3.813 1.00 89.81 218 ILE A N 1
ATOM 1663 C CA . ILE A 1 218 ? -7.393 -8.349 -3.029 1.00 89.81 218 ILE A CA 1
ATOM 1664 C C . ILE A 1 218 ? -8.821 -8.083 -2.529 1.00 89.81 218 ILE A C 1
ATOM 1666 O O . ILE A 1 218 ? -9.680 -8.960 -2.628 1.00 89.81 218 ILE A O 1
ATOM 1670 N N . ALA A 1 219 ? -9.088 -6.884 -2.004 1.00 91.62 219 ALA A N 1
ATOM 1671 C CA . ALA A 1 219 ? -10.400 -6.486 -1.505 1.00 91.62 219 ALA A CA 1
ATOM 1672 C C . ALA A 1 219 ? -11.469 -6.501 -2.613 1.00 91.62 219 ALA A C 1
ATOM 1674 O O . ALA A 1 219 ? -12.544 -7.063 -2.414 1.00 91.62 219 ALA A O 1
ATOM 1675 N N . GLU A 1 220 ? -11.162 -5.965 -3.796 1.00 89.88 220 GLU A N 1
ATOM 1676 C CA . GLU A 1 220 ? -12.047 -6.003 -4.967 1.00 89.88 220 GLU A CA 1
ATOM 1677 C C . GLU A 1 220 ? -12.299 -7.434 -5.441 1.00 89.88 220 GLU A C 1
ATOM 1679 O O . GLU A 1 220 ? -13.450 -7.814 -5.655 1.00 89.88 220 GLU A O 1
ATOM 1684 N N . GLN A 1 221 ? -11.250 -8.258 -5.533 1.00 89.00 221 GLN A N 1
ATOM 1685 C CA . GLN A 1 221 ? -11.382 -9.664 -5.921 1.00 89.00 221 GLN A CA 1
ATOM 1686 C C . GLN A 1 221 ? -12.278 -10.452 -4.955 1.00 89.00 221 GLN A C 1
ATOM 1688 O O . GLN A 1 221 ? -12.991 -11.358 -5.383 1.00 89.00 221 GLN A O 1
ATOM 1693 N N . ARG A 1 222 ? -12.251 -10.117 -3.661 1.00 90.38 222 ARG A N 1
ATOM 1694 C CA . ARG A 1 222 ? -13.094 -10.747 -2.635 1.00 90.38 222 ARG A CA 1
ATOM 1695 C C . ARG A 1 222 ? -14.460 -10.082 -2.456 1.00 90.38 222 ARG A C 1
ATOM 1697 O O . ARG A 1 222 ? -15.202 -10.482 -1.566 1.00 90.38 222 ARG A O 1
ATOM 1704 N N . GLY A 1 223 ? -14.797 -9.082 -3.270 1.00 90.69 223 GLY A N 1
ATOM 1705 C CA . GLY A 1 223 ? -16.083 -8.389 -3.188 1.00 90.69 223 GLY A CA 1
ATOM 1706 C C . GLY A 1 223 ? -16.259 -7.544 -1.921 1.00 90.69 223 GLY A C 1
ATOM 1707 O O . GLY A 1 223 ? -17.386 -7.211 -1.567 1.00 90.69 223 GLY A O 1
ATOM 1708 N N . LEU A 1 224 ? -15.166 -7.155 -1.253 1.00 91.81 224 LEU A N 1
ATOM 1709 C CA . LEU A 1 224 ? -15.178 -6.429 0.026 1.00 91.81 224 LEU A CA 1
ATOM 1710 C C . LEU A 1 224 ? -15.798 -5.026 -0.063 1.00 91.81 224 LEU A C 1
ATOM 1712 O O . LEU A 1 224 ? -16.052 -4.427 0.974 1.00 91.81 224 LEU A O 1
ATOM 1716 N N . PHE A 1 225 ? -16.019 -4.502 -1.272 1.00 91.19 225 PHE A N 1
ATOM 1717 C CA . PHE A 1 225 ? -16.636 -3.196 -1.530 1.00 91.19 225 PHE A CA 1
ATOM 1718 C C . PHE A 1 225 ? -18.048 -3.291 -2.137 1.00 91.19 225 PHE A C 1
ATOM 1720 O O . PHE A 1 225 ? -18.655 -2.261 -2.407 1.00 91.19 225 PHE A O 1
ATOM 1727 N N . GLN A 1 226 ? -18.568 -4.495 -2.415 1.00 88.06 226 GLN A N 1
ATOM 1728 C CA . GLN A 1 226 ? -19.813 -4.645 -3.181 1.00 88.06 226 GLN A CA 1
ATOM 1729 C C . GLN A 1 226 ? -21.082 -4.424 -2.345 1.00 88.06 226 GLN A C 1
ATOM 1731 O O . GLN A 1 226 ? -22.069 -3.954 -2.896 1.00 88.06 226 GLN A O 1
ATOM 1736 N N . ASN A 1 227 ? -21.079 -4.746 -1.045 1.00 70.69 227 ASN A N 1
ATOM 1737 C CA . ASN A 1 227 ? -22.297 -4.765 -0.212 1.00 70.69 227 ASN A CA 1
ATOM 1738 C C . ASN A 1 227 ? -22.057 -4.342 1.252 1.00 70.69 227 ASN A C 1
ATOM 1740 O O . ASN A 1 227 ? -22.782 -4.761 2.152 1.00 70.69 227 ASN A O 1
ATOM 1744 N N . THR A 1 228 ? -21.013 -3.564 1.520 1.00 72.81 228 THR A N 1
ATOM 1745 C CA . THR A 1 228 ? -20.456 -3.402 2.872 1.00 72.81 228 THR A CA 1
ATOM 1746 C C . THR A 1 228 ? -20.207 -1.947 3.238 1.00 72.81 228 THR A C 1
ATOM 1748 O O . THR A 1 228 ? -19.830 -1.130 2.405 1.00 72.81 228 THR A O 1
ATOM 1751 N N . ASP A 1 229 ? -20.292 -1.662 4.540 1.00 89.88 229 ASP A N 1
ATOM 1752 C CA . ASP A 1 229 ? -19.890 -0.386 5.165 1.00 89.88 229 ASP A CA 1
ATOM 1753 C C . ASP A 1 229 ? -18.376 -0.103 5.032 1.00 89.88 229 ASP A C 1
ATOM 1755 O O . ASP A 1 229 ? -17.871 0.955 5.410 1.00 89.88 229 ASP A O 1
ATOM 1759 N N . ILE A 1 230 ? -17.626 -1.073 4.505 1.00 93.69 230 ILE A N 1
ATOM 1760 C CA . ILE A 1 230 ? -16.186 -1.003 4.308 1.00 93.69 230 ILE A CA 1
ATOM 1761 C C . ILE A 1 230 ? -15.897 -0.162 3.069 1.00 93.69 230 ILE A C 1
ATOM 1763 O O . ILE A 1 230 ? -16.105 -0.580 1.935 1.00 93.69 230 ILE A O 1
ATOM 1767 N N . THR A 1 231 ? -15.348 1.023 3.294 1.00 93.00 231 THR A N 1
ATOM 1768 C CA . THR A 1 231 ? -14.877 1.916 2.226 1.00 93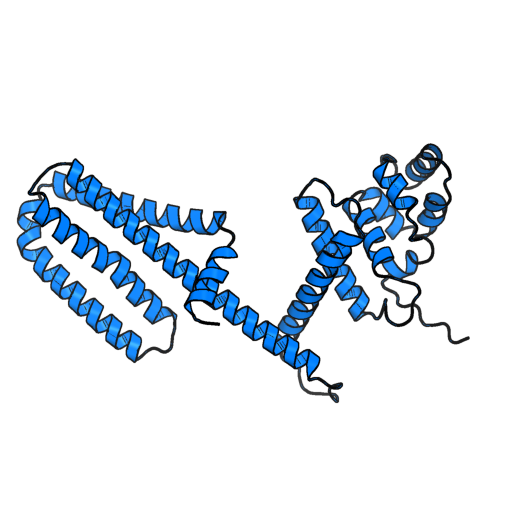.00 231 THR A CA 1
ATOM 1769 C C . THR A 1 231 ? -13.370 1.782 1.990 1.00 93.00 231 THR A C 1
ATOM 1771 O O . THR A 1 231 ? -12.617 1.354 2.871 1.00 93.00 231 THR A O 1
ATOM 1774 N N . ARG A 1 232 ? -12.894 2.230 0.819 1.00 92.50 232 ARG A N 1
ATOM 1775 C CA . ARG A 1 232 ? -11.455 2.319 0.495 1.00 92.50 232 ARG A CA 1
ATOM 1776 C C . ARG A 1 232 ? -10.668 3.153 1.519 1.00 92.50 232 ARG A C 1
ATOM 1778 O O . ARG A 1 232 ? -9.514 2.847 1.806 1.00 92.50 232 ARG A O 1
ATOM 1785 N N . GLN A 1 233 ? -11.307 4.142 2.149 1.00 92.06 233 GLN A N 1
ATOM 1786 C CA . GLN A 1 233 ? -10.687 4.962 3.194 1.00 92.06 233 GLN A CA 1
ATOM 1787 C C . GLN A 1 233 ? -10.348 4.155 4.453 1.00 92.06 233 GLN A C 1
ATOM 1789 O O . GLN A 1 233 ? -9.292 4.372 5.048 1.00 92.06 233 GLN A O 1
ATOM 1794 N N . HIS A 1 234 ? -11.195 3.195 4.841 1.00 95.19 234 HIS A N 1
ATOM 1795 C CA . HIS A 1 234 ? -10.898 2.314 5.972 1.00 95.19 234 HIS A CA 1
ATOM 1796 C C . HIS A 1 234 ? -9.667 1.451 5.682 1.00 95.19 234 HIS A C 1
ATOM 1798 O O . HIS A 1 234 ? -8.773 1.340 6.521 1.00 95.19 234 HIS A O 1
ATOM 1804 N N . LEU A 1 235 ? -9.579 0.907 4.463 1.00 94.88 235 LEU A N 1
ATOM 1805 C CA . LEU A 1 235 ? -8.415 0.142 4.025 1.00 94.88 235 LEU A CA 1
ATOM 1806 C C . LEU A 1 235 ? -7.146 1.010 3.989 1.00 94.88 235 LEU A C 1
ATOM 1808 O O . LEU A 1 235 ? -6.094 0.583 4.461 1.00 94.88 235 LEU A O 1
ATOM 1812 N N . GLY A 1 236 ? -7.248 2.249 3.503 1.00 93.69 236 GLY A N 1
ATOM 1813 C CA . GLY A 1 236 ? -6.153 3.220 3.526 1.00 93.69 236 GLY A CA 1
ATOM 1814 C C . GLY A 1 236 ? -5.656 3.520 4.943 1.00 93.69 236 GLY A C 1
ATOM 1815 O O . GLY A 1 236 ? -4.453 3.446 5.201 1.00 93.69 236 GLY A O 1
ATOM 1816 N N . LYS A 1 237 ? -6.575 3.785 5.883 1.00 94.75 237 LYS A N 1
ATOM 1817 C CA . LYS A 1 237 ? -6.256 4.006 7.304 1.00 94.75 237 LYS A CA 1
ATOM 1818 C C . LYS A 1 237 ? -5.576 2.779 7.918 1.00 94.75 237 LYS A C 1
ATOM 1820 O O . LYS A 1 237 ? -4.591 2.930 8.638 1.00 94.75 237 LYS A O 1
ATOM 1825 N N . TRP A 1 238 ? -6.036 1.574 7.581 1.00 96.38 238 TRP A N 1
ATOM 1826 C CA . TRP A 1 238 ? -5.418 0.328 8.032 1.00 96.38 238 TRP A CA 1
ATOM 1827 C C . TRP A 1 238 ? -3.979 0.143 7.526 1.00 96.38 238 TRP A C 1
ATOM 1829 O O . TRP A 1 238 ? -3.056 -0.107 8.309 1.00 96.38 238 TRP A O 1
ATOM 1839 N N . VAL A 1 239 ? -3.764 0.315 6.220 1.00 95.31 239 VAL A N 1
ATOM 1840 C CA . VAL A 1 239 ? -2.432 0.200 5.606 1.00 95.31 239 VAL A CA 1
ATOM 1841 C C . VAL A 1 239 ? -1.477 1.248 6.179 1.00 95.31 239 VAL A C 1
ATOM 1843 O O . VAL A 1 239 ? -0.317 0.937 6.451 1.00 95.31 239 VAL A O 1
ATOM 1846 N N . GLN A 1 240 ? -1.958 2.468 6.436 1.00 94.44 240 GLN A N 1
ATOM 1847 C CA . GLN A 1 240 ? -1.157 3.505 7.081 1.00 94.44 240 GLN A CA 1
ATOM 1848 C C . GLN A 1 240 ? -0.686 3.076 8.477 1.00 94.44 240 GLN A C 1
ATOM 1850 O O . GLN A 1 240 ? 0.496 3.250 8.783 1.00 94.44 2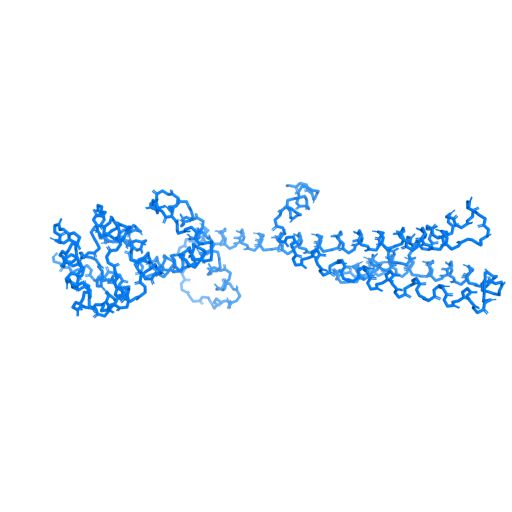40 GLN A O 1
ATOM 1855 N N . PHE A 1 241 ? -1.558 2.466 9.293 1.00 96.00 241 PHE A N 1
ATOM 1856 C CA . PHE A 1 241 ? -1.152 1.924 10.593 1.00 96.00 241 PHE A CA 1
ATOM 1857 C C . PHE A 1 241 ? -0.082 0.840 10.464 1.00 96.00 241 PHE A C 1
ATOM 1859 O O . PHE A 1 241 ? 0.919 0.877 11.179 1.00 96.00 241 PHE A O 1
ATOM 1866 N N . SER A 1 242 ? -0.250 -0.068 9.505 1.00 96.38 242 SER A N 1
ATOM 1867 C CA . SER A 1 242 ? 0.680 -1.176 9.270 1.00 96.38 242 SER A CA 1
ATOM 1868 C C . SER A 1 242 ? 2.066 -0.727 8.790 1.00 96.38 242 SER A C 1
ATOM 1870 O O . SER A 1 242 ? 3.072 -1.315 9.182 1.00 96.38 242 SER A O 1
ATOM 1872 N N . GLU A 1 243 ? 2.142 0.317 7.961 1.00 95.31 243 GLU A N 1
ATOM 1873 C CA . GLU A 1 243 ? 3.408 0.783 7.378 1.00 95.31 243 GLU A CA 1
ATOM 1874 C C . GLU A 1 243 ? 4.134 1.827 8.238 1.00 95.31 243 GLU A C 1
ATOM 1876 O O . GLU A 1 243 ? 5.362 1.789 8.334 1.00 95.31 243 GLU A O 1
ATOM 1881 N N . GLN A 1 244 ? 3.410 2.774 8.850 1.00 94.56 244 GLN A N 1
ATOM 1882 C CA . GLN A 1 244 ? 4.029 3.853 9.633 1.00 94.56 244 GLN A CA 1
ATOM 1883 C C . GLN A 1 244 ? 4.301 3.450 11.082 1.00 94.56 244 GLN A C 1
ATOM 1885 O O . GLN A 1 244 ? 5.298 3.887 11.659 1.00 94.56 244 GLN A O 1
ATOM 1890 N N . TRP A 1 245 ? 3.463 2.581 11.654 1.00 96.31 245 TRP A N 1
ATOM 1891 C CA . TRP A 1 245 ? 3.593 2.127 13.038 1.00 96.31 245 TRP A CA 1
ATOM 1892 C C . TRP A 1 245 ? 3.486 0.597 13.121 1.00 96.31 245 TRP A C 1
ATOM 1894 O O . TRP A 1 245 ? 2.506 0.074 13.650 1.00 96.31 245 TRP A O 1
ATOM 1904 N N . PRO A 1 246 ? 4.500 -0.153 12.640 1.00 96.50 246 PRO A N 1
ATOM 1905 C CA . PRO A 1 246 ? 4.400 -1.604 12.459 1.00 96.50 246 PRO A CA 1
ATOM 1906 C C . PRO A 1 246 ? 4.047 -2.388 13.727 1.00 96.50 246 PRO A C 1
ATOM 1908 O O . PRO A 1 246 ? 3.347 -3.392 13.644 1.00 96.50 246 PRO A O 1
ATOM 1911 N N . ALA A 1 247 ? 4.496 -1.932 14.902 1.00 97.25 247 ALA A N 1
ATOM 1912 C CA . ALA A 1 247 ? 4.138 -2.549 16.179 1.00 97.25 247 ALA A CA 1
ATOM 1913 C C . ALA A 1 247 ? 2.631 -2.427 16.468 1.00 97.25 247 ALA A C 1
ATOM 1915 O O . ALA A 1 247 ? 1.992 -3.415 16.823 1.00 97.25 247 ALA A O 1
ATOM 1916 N N . LEU A 1 248 ? 2.047 -1.247 16.233 1.00 97.69 248 LEU A N 1
ATOM 1917 C CA . LEU A 1 248 ? 0.604 -1.034 16.333 1.00 97.69 248 LEU A CA 1
ATOM 1918 C C . LEU A 1 248 ? -0.147 -1.826 15.257 1.00 97.69 248 LEU A C 1
ATOM 1920 O O . LEU A 1 248 ? -1.142 -2.468 15.569 1.00 97.69 248 LEU A O 1
ATOM 1924 N N . GLY A 1 249 ? 0.344 -1.844 14.015 1.00 97.56 249 GLY A N 1
ATOM 1925 C CA . GLY A 1 249 ? -0.229 -2.668 12.946 1.00 97.56 249 GLY A CA 1
ATOM 1926 C C . GLY A 1 249 ? -0.274 -4.157 13.309 1.00 97.56 249 GLY A C 1
ATOM 1927 O O . GLY A 1 249 ? -1.312 -4.799 13.187 1.00 97.56 249 GLY A O 1
ATOM 1928 N N . ALA A 1 250 ? 0.810 -4.722 13.841 1.00 97.75 250 ALA A N 1
ATOM 1929 C CA . ALA A 1 250 ? 0.823 -6.117 14.283 1.00 97.75 250 ALA A CA 1
ATOM 1930 C C . ALA A 1 250 ? -0.220 -6.384 15.384 1.00 97.75 250 ALA A C 1
ATOM 1932 O O . ALA A 1 250 ? -0.949 -7.374 15.323 1.00 97.75 250 ALA A O 1
ATOM 1933 N N . VAL A 1 251 ? -0.336 -5.471 16.350 1.00 98.12 251 VAL A N 1
ATOM 1934 C CA . VAL A 1 251 ? -1.311 -5.558 17.445 1.00 98.12 251 VAL A CA 1
ATOM 1935 C C . VAL A 1 251 ? -2.740 -5.464 16.936 1.00 98.12 251 VAL A C 1
ATOM 1937 O O . VAL A 1 251 ? -3.552 -6.300 17.294 1.00 98.12 251 VAL A O 1
ATOM 1940 N N . LEU A 1 252 ? -3.046 -4.503 16.071 1.00 97.88 252 LEU A N 1
ATOM 1941 C CA . LEU A 1 252 ? -4.376 -4.331 15.484 1.00 97.88 252 LEU A CA 1
ATOM 1942 C C . LEU A 1 252 ? -4.778 -5.504 14.576 1.00 97.88 252 LEU A C 1
ATOM 1944 O O . LEU A 1 252 ? -5.961 -5.805 14.460 1.00 97.88 252 LEU A O 1
ATOM 1948 N N . THR A 1 253 ? -3.803 -6.190 13.969 1.00 97.31 253 THR A N 1
ATOM 1949 C CA . THR A 1 253 ? -4.041 -7.435 13.221 1.00 97.31 253 THR A CA 1
ATOM 1950 C C . THR A 1 253 ? -4.447 -8.569 14.165 1.00 97.31 253 THR A C 1
ATOM 1952 O O . THR A 1 253 ? -5.348 -9.342 13.853 1.00 97.31 253 THR A O 1
ATOM 1955 N N . ALA A 1 254 ? -3.768 -8.690 15.310 1.00 97.69 254 ALA A N 1
ATOM 1956 C CA . ALA A 1 254 ? -4.011 -9.753 16.285 1.00 97.69 254 ALA A CA 1
ATOM 1957 C C . ALA A 1 254 ? -5.225 -9.483 17.195 1.00 97.69 254 ALA A C 1
ATOM 1959 O O . ALA A 1 254 ? -5.899 -10.424 17.607 1.00 97.69 254 ALA A O 1
ATOM 1960 N N . HIS A 1 255 ? -5.488 -8.210 17.493 1.00 97.88 255 HIS A N 1
ATOM 1961 C CA . HIS A 1 255 ? -6.474 -7.713 18.454 1.00 97.88 255 HIS A CA 1
ATOM 1962 C C . HIS A 1 255 ? -7.249 -6.513 17.877 1.00 97.88 255 HIS A C 1
ATOM 1964 O O . HIS A 1 255 ? -7.029 -5.368 18.299 1.00 97.88 255 HIS A O 1
ATOM 1970 N N . PRO A 1 256 ? -8.149 -6.733 16.899 1.00 98.00 256 PRO A N 1
ATOM 1971 C CA . PRO A 1 256 ? -8.913 -5.661 16.254 1.00 98.00 256 PRO A CA 1
ATOM 1972 C C . PRO A 1 256 ? -9.746 -4.825 17.237 1.00 98.00 256 PRO A C 1
ATOM 1974 O O . PRO A 1 256 ? -9.937 -3.625 17.033 1.00 98.00 256 PRO A O 1
ATOM 1977 N N . GLU A 1 257 ? -10.195 -5.428 18.341 1.00 96.94 257 GLU A N 1
ATOM 1978 C CA . GLU A 1 257 ? -10.953 -4.778 19.413 1.00 96.94 257 GLU A CA 1
ATOM 1979 C C . GLU A 1 257 ? -10.193 -3.619 20.078 1.00 96.94 257 GLU A C 1
ATOM 1981 O O . GLU A 1 257 ? -10.807 -2.681 20.591 1.00 96.94 257 GLU A O 1
ATOM 1986 N N . CYS A 1 258 ? -8.856 -3.628 20.017 1.00 97.62 258 CYS A N 1
ATOM 1987 C CA . CYS A 1 258 ? -8.017 -2.550 20.536 1.00 97.62 258 CYS A CA 1
ATOM 1988 C C . CYS A 1 258 ? -8.326 -1.202 19.861 1.00 97.62 258 CYS A C 1
ATOM 1990 O O . CYS A 1 258 ? -8.262 -0.152 20.507 1.00 97.62 258 CYS A O 1
ATOM 1992 N N . MET A 1 259 ? -8.750 -1.217 18.592 1.00 98.19 259 MET A N 1
ATOM 1993 C CA . MET A 1 259 ? -9.071 0.006 17.855 1.00 98.19 259 MET A CA 1
ATOM 1994 C C . MET A 1 259 ? -10.229 0.787 18.490 1.00 98.19 259 MET A C 1
ATOM 1996 O O . MET A 1 259 ? -10.199 2.015 18.494 1.00 98.19 259 MET A O 1
ATOM 2000 N N . VAL A 1 260 ? -11.214 0.101 19.085 1.00 98.19 260 VAL A N 1
ATOM 2001 C CA . VAL A 1 260 ? -12.331 0.753 19.797 1.00 98.19 260 VAL A CA 1
ATOM 2002 C C . VAL A 1 260 ? -11.800 1.604 20.950 1.00 98.19 260 VAL A C 1
ATOM 2004 O O . VAL A 1 260 ? -12.242 2.733 21.152 1.00 98.19 260 VAL A O 1
ATOM 2007 N N . HIS A 1 261 ? -10.834 1.077 21.704 1.00 98.12 261 HIS A N 1
ATOM 2008 C CA . HIS A 1 261 ? -10.229 1.796 22.821 1.00 98.12 261 HIS A CA 1
ATOM 2009 C C . HIS A 1 261 ? -9.412 2.995 22.339 1.00 98.12 261 HIS A C 1
ATOM 2011 O O . HIS A 1 261 ? -9.536 4.074 22.911 1.00 98.12 261 HIS A O 1
ATOM 2017 N N . LEU A 1 262 ? -8.627 2.823 21.272 1.00 98.12 262 LEU A N 1
ATOM 2018 C CA . LEU A 1 262 ? -7.816 3.898 20.699 1.00 98.12 262 LEU A CA 1
ATOM 2019 C C . LEU A 1 262 ? -8.679 5.050 20.167 1.00 98.12 262 LEU A C 1
ATOM 2021 O O . LEU A 1 262 ? -8.390 6.206 20.457 1.00 98.12 262 LEU A O 1
ATOM 2025 N N . GLU A 1 263 ? -9.750 4.759 19.425 1.00 98.25 263 GLU A N 1
ATOM 2026 C CA . GLU A 1 263 ? -10.629 5.795 18.858 1.00 98.25 263 GLU A CA 1
ATOM 2027 C C . GLU A 1 263 ? -11.450 6.539 19.912 1.00 98.25 263 GLU A C 1
ATOM 2029 O O . GLU A 1 263 ? -11.768 7.711 19.723 1.00 98.25 263 GLU A O 1
ATOM 2034 N N . ASN A 1 264 ? -11.790 5.877 21.019 1.00 98.00 264 ASN A N 1
ATOM 2035 C CA . ASN A 1 264 ? -12.566 6.485 22.098 1.00 98.00 264 ASN A CA 1
ATOM 2036 C C . ASN A 1 264 ? -11.695 7.228 23.126 1.00 98.00 264 ASN A C 1
ATOM 2038 O O . ASN A 1 264 ? -12.245 7.824 24.050 1.00 98.00 264 ASN A O 1
ATOM 2042 N N . ALA A 1 265 ? -10.364 7.211 22.990 1.00 98.00 265 ALA A N 1
ATOM 2043 C CA . ALA A 1 265 ? -9.455 7.905 23.895 1.00 98.00 265 ALA A CA 1
ATOM 2044 C C . ALA A 1 265 ? -9.481 9.441 23.659 1.00 98.00 265 ALA A C 1
ATOM 2046 O O . ALA A 1 265 ? -9.013 9.927 22.619 1.00 98.00 265 ALA A O 1
ATOM 2047 N N . PRO A 1 266 ? -9.988 10.249 24.613 1.00 95.81 266 PRO A N 1
ATOM 2048 C CA . PRO A 1 266 ? -10.152 11.697 24.469 1.00 95.81 266 PRO A CA 1
ATOM 2049 C C . PRO A 1 266 ? -8.825 12.464 24.471 1.00 95.81 266 PRO A C 1
ATOM 2051 O O . PRO A 1 266 ? -8.751 13.570 23.927 1.00 95.81 266 PRO A O 1
ATOM 2054 N N . THR A 1 267 ? -7.754 11.900 25.032 1.00 97.81 267 THR A N 1
ATOM 2055 C CA . THR A 1 267 ? -6.444 12.556 25.173 1.00 97.81 267 THR A CA 1
ATOM 2056 C C . THR A 1 267 ? -5.315 11.709 24.579 1.00 97.81 267 THR A C 1
ATOM 2058 O O . THR A 1 267 ? -5.447 10.499 24.415 1.00 97.81 267 THR A O 1
ATOM 2061 N N . GLN A 1 268 ? -4.204 12.355 24.216 1.00 98.00 268 GLN A N 1
ATOM 2062 C CA . GLN A 1 268 ? -2.997 11.674 23.730 1.00 98.00 268 GLN A CA 1
ATOM 2063 C C . GLN A 1 268 ? -2.351 10.813 24.823 1.00 98.00 268 GLN A C 1
ATOM 2065 O O . GLN A 1 268 ? -1.869 9.725 24.525 1.00 98.00 268 GLN A O 1
ATOM 2070 N N . ASP A 1 269 ? -2.422 11.249 26.082 1.00 98.19 269 ASP A N 1
ATOM 2071 C CA . ASP A 1 269 ? -1.933 10.477 27.227 1.00 98.19 269 ASP A CA 1
ATOM 2072 C C . ASP A 1 269 ? -2.720 9.170 27.396 1.00 98.19 269 ASP A C 1
ATOM 2074 O O . ASP A 1 269 ? -2.135 8.114 27.625 1.00 98.19 269 ASP A O 1
ATOM 2078 N N . GLU A 1 270 ? -4.042 9.197 27.201 1.00 98.19 270 GLU A N 1
ATOM 2079 C CA . GLU A 1 270 ? -4.860 7.980 27.228 1.00 98.19 270 GLU A CA 1
ATOM 2080 C C . GLU A 1 270 ? -4.558 7.045 26.052 1.00 98.19 270 GLU A C 1
ATOM 2082 O O . GLU A 1 270 ? -4.500 5.829 26.242 1.00 98.19 270 GLU A O 1
ATOM 2087 N N . VAL A 1 271 ? -4.282 7.591 24.859 1.00 98.25 271 VAL A N 1
ATOM 2088 C CA . VAL A 1 271 ? -3.767 6.792 23.734 1.00 98.25 271 VAL A CA 1
ATOM 2089 C C . VAL A 1 271 ? -2.445 6.127 24.125 1.00 98.25 271 VAL A C 1
ATOM 2091 O O . VAL A 1 271 ? -2.293 4.927 23.907 1.00 98.25 271 VAL A O 1
ATOM 2094 N N . GLN A 1 272 ? -1.516 6.860 24.749 1.00 98.44 272 GLN A N 1
ATOM 2095 C CA . GLN A 1 272 ? -0.237 6.303 25.194 1.00 98.44 272 GLN A CA 1
ATOM 2096 C C . GLN A 1 272 ? -0.429 5.174 26.215 1.00 98.44 272 GLN A C 1
ATOM 2098 O O . GLN A 1 272 ? 0.183 4.124 26.057 1.00 98.44 272 GLN A O 1
ATOM 2103 N N . VAL A 1 273 ? -1.328 5.321 27.195 1.00 98.38 273 VAL A N 1
ATOM 2104 C CA . VAL A 1 273 ? -1.632 4.258 28.176 1.00 98.38 273 VAL A CA 1
ATOM 2105 C C . VAL A 1 273 ? -2.151 2.986 27.494 1.00 98.38 273 VAL A C 1
ATOM 2107 O O . VAL A 1 273 ? -1.789 1.872 27.882 1.00 98.38 273 VAL A O 1
ATOM 2110 N N . ILE A 1 274 ? -2.986 3.124 26.461 1.00 98.19 274 ILE A N 1
ATOM 2111 C CA . ILE A 1 274 ? -3.471 1.980 25.677 1.00 98.19 274 ILE A CA 1
ATOM 2112 C C . ILE A 1 274 ? -2.316 1.350 24.884 1.00 98.19 274 ILE A C 1
ATOM 2114 O O . ILE A 1 274 ? -2.178 0.124 24.880 1.00 98.19 274 ILE A O 1
ATOM 2118 N N . LEU A 1 275 ? -1.458 2.158 24.254 1.00 98.06 275 LEU A N 1
ATOM 2119 C CA . LEU A 1 275 ? -0.285 1.665 23.525 1.00 98.06 275 LEU A CA 1
ATOM 2120 C C . LEU A 1 275 ? 0.715 0.960 24.444 1.00 98.06 275 LEU A C 1
ATOM 2122 O O . LEU A 1 275 ? 1.202 -0.102 24.080 1.00 98.06 275 LEU A O 1
ATOM 2126 N N . ASP A 1 276 ? 0.971 1.468 25.646 1.00 98.06 276 ASP A N 1
ATOM 2127 C CA . ASP A 1 276 ? 1.884 0.839 26.608 1.00 98.06 276 ASP A CA 1
ATOM 2128 C C . ASP A 1 276 ? 1.403 -0.556 27.024 1.00 98.06 276 ASP A C 1
ATOM 2130 O O . ASP A 1 276 ? 2.211 -1.457 27.260 1.00 98.06 276 ASP A O 1
ATOM 2134 N N . LYS A 1 277 ? 0.080 -0.757 27.068 1.00 97.94 277 LYS A N 1
ATOM 2135 C CA . LYS A 1 277 ? -0.533 -2.053 27.364 1.00 97.94 277 LYS A CA 1
ATOM 2136 C C . LYS A 1 277 ? -0.427 -3.035 26.195 1.00 97.94 277 LYS A C 1
ATOM 2138 O O . LYS A 1 277 ? -0.120 -4.203 26.421 1.00 97.94 277 LYS A O 1
ATOM 2143 N N . TRP A 1 278 ? -0.751 -2.597 24.979 1.00 97.50 278 TRP A N 1
ATOM 2144 C CA . TRP A 1 278 ? -0.932 -3.503 23.838 1.00 97.50 278 TRP A CA 1
ATOM 2145 C C . TRP A 1 278 ? 0.272 -3.565 22.892 1.00 97.50 278 TRP A C 1
ATOM 2147 O O . TRP A 1 278 ? 0.567 -4.625 22.351 1.00 97.50 278 TRP A O 1
ATOM 2157 N N . ALA A 1 279 ? 0.969 -2.448 22.700 1.00 97.19 279 ALA A N 1
ATOM 2158 C CA . ALA A 1 279 ? 2.075 -2.259 21.762 1.00 97.19 279 ALA A CA 1
ATOM 2159 C C . ALA A 1 279 ? 3.278 -1.568 22.449 1.00 97.19 279 ALA A C 1
ATOM 2161 O O . ALA A 1 279 ? 3.676 -0.471 22.029 1.00 97.19 279 ALA A O 1
ATOM 2162 N N . PRO A 1 280 ? 3.865 -2.174 23.503 1.00 96.88 280 PRO A N 1
ATOM 2163 C CA . PRO A 1 280 ? 4.872 -1.522 24.337 1.00 96.88 280 PRO A CA 1
ATOM 2164 C C . PRO A 1 280 ? 6.065 -1.021 23.513 1.00 96.88 280 PRO A C 1
ATOM 2166 O O . PRO A 1 280 ? 6.589 -1.725 22.650 1.00 96.88 280 PRO A O 1
ATOM 2169 N N . GLY A 1 281 ? 6.494 0.214 23.789 1.00 95.88 281 GLY A N 1
ATOM 2170 C CA . GLY A 1 281 ? 7.556 0.904 23.045 1.00 95.88 281 GLY A CA 1
ATOM 2171 C C . GLY A 1 281 ? 7.065 1.735 21.854 1.00 95.88 281 GLY A C 1
ATOM 2172 O O . GLY A 1 281 ? 7.863 2.443 21.240 1.00 95.88 281 GLY A O 1
ATOM 2173 N N . THR A 1 282 ? 5.769 1.695 21.539 1.00 97.50 282 THR A N 1
ATOM 2174 C CA . THR A 1 282 ? 5.160 2.588 20.546 1.00 97.50 282 THR A CA 1
ATOM 2175 C C . THR A 1 282 ? 4.827 3.934 21.185 1.00 97.50 282 THR A C 1
ATOM 2177 O O . THR A 1 282 ? 4.133 3.990 22.196 1.00 97.50 282 THR A O 1
ATOM 2180 N N . ILE A 1 283 ? 5.301 5.026 20.584 1.00 97.88 283 ILE A N 1
ATOM 2181 C CA . ILE A 1 283 ? 5.030 6.392 21.051 1.00 97.88 283 ILE A CA 1
ATOM 2182 C C . ILE A 1 283 ? 3.800 6.942 20.318 1.00 97.88 283 ILE A C 1
ATOM 2184 O O . ILE A 1 283 ? 3.746 6.902 19.086 1.00 97.88 283 ILE A O 1
ATOM 2188 N N . ALA A 1 284 ? 2.846 7.494 21.067 1.00 97.62 284 ALA A N 1
ATOM 2189 C CA . ALA A 1 284 ? 1.679 8.208 20.561 1.00 97.62 284 ALA A CA 1
ATOM 2190 C C . ALA A 1 284 ? 2.101 9.555 19.953 1.00 97.62 284 ALA A C 1
ATOM 2192 O O . ALA A 1 284 ? 2.011 10.600 20.596 1.00 97.62 284 ALA A O 1
ATOM 2193 N N . SER A 1 285 ? 2.606 9.540 18.719 1.00 96.75 285 SER A N 1
ATOM 2194 C CA . SER A 1 285 ? 2.941 10.771 17.998 1.00 96.75 285 SER A CA 1
ATOM 2195 C C . SER A 1 285 ? 1.686 11.552 17.600 1.00 96.75 285 SER A C 1
ATOM 2197 O O . SER A 1 285 ? 0.618 10.973 17.393 1.00 96.75 285 SER A O 1
ATOM 2199 N N . ASP A 1 286 ? 1.822 12.864 17.410 1.00 96.12 286 ASP A N 1
ATOM 2200 C CA . ASP A 1 286 ? 0.711 13.731 16.995 1.00 96.12 286 ASP A CA 1
ATOM 2201 C C . ASP A 1 286 ? 0.065 13.262 15.682 1.00 96.12 286 ASP A C 1
ATOM 2203 O O . ASP A 1 286 ? -1.154 13.316 15.529 1.00 96.12 286 ASP A O 1
ATOM 2207 N N . ASP A 1 287 ? 0.872 12.754 14.745 1.00 93.56 287 ASP A N 1
ATOM 2208 C CA . ASP A 1 287 ? 0.383 12.195 13.482 1.00 93.56 287 ASP A CA 1
ATOM 2209 C C . ASP A 1 287 ? -0.422 10.906 13.695 1.00 93.56 287 ASP A C 1
ATOM 2211 O O . ASP A 1 287 ? -1.451 10.714 13.045 1.00 93.56 287 ASP A O 1
ATOM 2215 N N . MET A 1 288 ? -0.012 10.046 14.637 1.00 95.62 288 MET A N 1
ATOM 2216 C CA . MET A 1 288 ? -0.776 8.850 14.999 1.00 95.62 288 MET A CA 1
ATOM 2217 C C . MET A 1 288 ? -2.111 9.236 15.624 1.00 95.62 288 MET A C 1
ATOM 2219 O O . MET A 1 288 ? -3.149 8.729 15.210 1.00 95.62 288 MET A O 1
ATOM 2223 N N . VAL A 1 289 ? -2.097 10.152 16.595 1.00 97.00 289 VAL A N 1
ATOM 2224 C CA . VAL A 1 289 ? -3.311 10.606 17.285 1.00 97.00 289 VAL A CA 1
ATOM 2225 C C . VAL A 1 289 ? -4.268 11.275 16.302 1.00 97.00 289 VAL A C 1
ATOM 2227 O O . VAL A 1 289 ? -5.465 10.988 16.322 1.00 97.00 289 VAL A O 1
ATOM 2230 N N . ARG A 1 290 ? -3.753 12.109 15.391 1.00 94.75 290 ARG A N 1
ATOM 2231 C CA . ARG A 1 290 ? -4.544 12.703 14.306 1.00 94.75 290 ARG A CA 1
ATOM 2232 C C . ARG A 1 290 ? -5.172 11.627 13.426 1.00 94.75 290 ARG A C 1
ATOM 2234 O O . ARG A 1 290 ? -6.350 11.732 13.102 1.00 94.75 290 ARG A O 1
ATOM 2241 N N . GLN A 1 291 ? -4.413 10.591 13.072 1.00 94.62 291 GLN A N 1
ATOM 2242 C CA . GLN A 1 291 ? -4.918 9.511 12.234 1.00 94.62 291 GLN A CA 1
ATOM 2243 C C . GLN A 1 291 ? -5.952 8.642 12.955 1.00 94.62 291 GLN A C 1
ATOM 2245 O O . GLN A 1 291 ? -6.951 8.270 12.347 1.00 94.62 291 GLN A O 1
ATOM 2250 N N . ILE A 1 292 ? -5.756 8.337 14.240 1.00 96.44 292 ILE A N 1
ATOM 2251 C CA . ILE A 1 292 ? -6.737 7.624 15.073 1.00 96.44 292 ILE A CA 1
ATOM 2252 C C . ILE A 1 292 ? -8.060 8.398 15.090 1.00 96.44 292 ILE A C 1
ATOM 2254 O O . ILE A 1 292 ? -9.108 7.797 14.864 1.00 96.44 292 ILE A O 1
ATOM 2258 N N . ARG A 1 293 ? -7.992 9.724 15.252 1.00 95.94 293 ARG A N 1
ATOM 2259 C CA . ARG A 1 293 ? -9.142 10.638 15.360 1.00 95.94 293 ARG A CA 1
ATOM 2260 C C . ARG A 1 293 ? -9.749 11.094 14.034 1.00 95.94 293 ARG A C 1
ATOM 2262 O O . ARG A 1 293 ? -10.634 11.943 14.053 1.00 95.94 293 ARG A O 1
ATOM 2269 N N . SER A 1 294 ? -9.269 10.599 12.896 1.00 94.06 294 SER A N 1
ATOM 2270 C CA . SER A 1 294 ? -9.894 10.923 11.613 1.00 94.06 294 SER A CA 1
ATOM 2271 C C . SER A 1 294 ? -11.338 10.418 11.558 1.00 94.06 294 SER A C 1
ATOM 2273 O O . SER A 1 294 ? -11.669 9.427 12.210 1.00 94.06 294 SER A O 1
ATOM 2275 N N . ASP A 1 295 ? -12.170 11.070 10.740 1.00 94.06 295 ASP A N 1
ATOM 2276 C CA . ASP A 1 295 ? -13.614 10.796 10.619 1.00 94.06 295 ASP A CA 1
ATOM 2277 C C . ASP A 1 295 ? -13.944 9.332 10.269 1.00 94.06 295 ASP A C 1
ATOM 2279 O O . ASP A 1 295 ? -15.042 8.843 10.522 1.00 94.06 295 ASP A O 1
ATOM 2283 N N . VAL A 1 296 ? -12.979 8.614 9.694 1.00 94.50 296 VAL A N 1
ATOM 2284 C CA . VAL A 1 296 ? -13.107 7.216 9.283 1.00 94.50 296 VAL A CA 1
ATOM 2285 C C . VAL A 1 296 ? -12.891 6.301 10.487 1.00 94.50 296 VAL A C 1
ATOM 2287 O O . VAL A 1 296 ? -11.749 6.076 10.898 1.00 94.50 296 VAL A O 1
ATOM 2290 N N . ARG A 1 297 ? -13.965 5.738 11.046 1.00 96.75 297 ARG A N 1
ATOM 2291 C CA . ARG A 1 297 ? -13.885 4.798 12.174 1.00 96.75 297 ARG A CA 1
ATOM 2292 C C . ARG A 1 297 ? -13.471 3.409 11.709 1.00 96.75 297 ARG A C 1
ATOM 2294 O O . ARG A 1 297 ? -14.236 2.670 11.106 1.00 96.75 297 ARG A O 1
ATOM 2301 N N . LEU A 1 298 ? -12.239 3.030 12.016 1.00 97.19 298 LEU A N 1
ATOM 2302 C CA . LEU A 1 298 ? -11.693 1.726 11.670 1.00 97.19 298 LEU A CA 1
ATOM 2303 C C . LEU A 1 298 ? -12.242 0.624 12.585 1.00 97.19 298 LEU A C 1
ATOM 2305 O O . LEU A 1 298 ? -12.375 -0.517 12.150 1.00 97.19 298 LEU A O 1
ATOM 2309 N N . SER A 1 299 ? -12.595 0.955 13.829 1.00 97.31 299 SER A N 1
ATOM 2310 C CA . SER A 1 299 ? -13.045 -0.022 14.829 1.00 97.31 299 SER A CA 1
ATOM 2311 C C . SER A 1 299 ? -14.285 -0.839 14.432 1.00 97.31 299 SER A C 1
ATOM 2313 O O . SER A 1 299 ? -14.410 -1.988 14.847 1.00 97.31 299 SER A O 1
ATOM 2315 N N . GLU A 1 300 ? -15.158 -0.299 13.581 1.00 95.75 300 GLU A N 1
ATOM 2316 C CA . GLU A 1 300 ? -16.397 -0.953 13.124 1.00 95.75 300 GLU A CA 1
ATOM 2317 C C . GLU A 1 300 ? -16.157 -2.033 12.053 1.00 95.75 300 GLU A C 1
ATOM 2319 O O . GLU A 1 300 ? -16.993 -2.911 11.815 1.00 95.75 300 GLU A O 1
ATOM 2324 N N . VAL A 1 301 ? -15.007 -1.972 11.379 1.00 95.88 301 VAL A N 1
ATOM 2325 C CA . VAL A 1 301 ? -14.722 -2.775 10.183 1.00 95.88 301 VAL A CA 1
ATOM 2326 C C . VAL A 1 301 ? -13.392 -3.524 10.241 1.00 95.88 301 VAL A C 1
ATOM 2328 O O . VAL A 1 301 ? -13.152 -4.383 9.394 1.00 95.88 301 VAL A O 1
ATOM 2331 N N . LEU A 1 302 ? -12.529 -3.238 11.220 1.00 96.31 302 LEU A N 1
ATOM 2332 C CA . LEU A 1 302 ? -11.153 -3.739 11.256 1.00 96.31 302 LEU A CA 1
ATOM 2333 C C . LEU A 1 302 ? -11.055 -5.268 11.237 1.00 96.31 302 LEU A C 1
ATOM 2335 O O . LEU A 1 302 ? -10.257 -5.806 10.476 1.00 96.31 302 LEU A O 1
ATOM 2339 N N . ASP A 1 303 ? -11.878 -5.974 12.019 1.00 96.12 303 ASP A N 1
ATOM 2340 C CA . ASP A 1 303 ? -11.845 -7.446 12.056 1.00 96.12 303 ASP A CA 1
ATOM 2341 C C . ASP A 1 303 ? -12.162 -8.056 10.677 1.00 96.12 303 ASP A C 1
ATOM 2343 O O . ASP A 1 303 ? -11.465 -8.960 10.210 1.00 96.12 303 ASP A O 1
ATOM 2347 N N . ARG A 1 304 ? -13.147 -7.486 9.966 1.00 94.12 304 ARG A N 1
ATOM 2348 C CA . ARG A 1 304 ? -13.501 -7.880 8.591 1.00 94.12 304 ARG A CA 1
ATOM 2349 C C . ARG A 1 304 ? -12.388 -7.544 7.598 1.00 94.12 304 ARG A C 1
ATOM 2351 O O . ARG A 1 304 ? -12.047 -8.376 6.759 1.00 94.12 304 ARG A O 1
ATOM 2358 N N . LEU A 1 305 ? -11.791 -6.356 7.717 1.00 94.62 305 LEU A N 1
ATOM 2359 C CA . LEU A 1 305 ? -10.678 -5.909 6.872 1.00 94.62 305 LEU A CA 1
ATOM 2360 C C . LEU A 1 305 ? -9.456 -6.821 6.995 1.00 94.62 305 LEU A C 1
ATOM 2362 O O . LEU A 1 305 ? -8.898 -7.226 5.979 1.00 94.62 305 LEU A O 1
ATOM 2366 N N . VAL A 1 306 ? -9.056 -7.177 8.218 1.00 94.19 306 VAL A N 1
ATOM 2367 C CA . VAL A 1 306 ? -7.882 -8.029 8.470 1.00 94.19 306 VAL A CA 1
ATOM 2368 C C . VAL A 1 306 ? -8.066 -9.425 7.872 1.00 94.19 306 VAL A C 1
ATOM 2370 O O . VAL A 1 306 ? -7.130 -9.992 7.306 1.00 94.19 306 VAL A O 1
ATOM 2373 N N . ARG A 1 307 ? -9.280 -9.978 7.950 1.00 92.81 307 ARG A N 1
ATOM 2374 C CA . ARG A 1 307 ? -9.608 -11.301 7.390 1.00 92.81 307 ARG A CA 1
ATOM 2375 C C . ARG A 1 307 ? -9.916 -11.259 5.892 1.00 92.81 307 ARG A C 1
ATOM 2377 O O . ARG A 1 307 ? -9.969 -12.312 5.251 1.00 92.81 307 ARG A O 1
ATOM 2384 N N . TYR A 1 308 ? -10.100 -10.059 5.339 1.00 88.88 308 TYR A N 1
ATOM 2385 C CA . TYR A 1 308 ? -10.724 -9.824 4.039 1.00 88.88 308 TYR A CA 1
ATOM 2386 C C . TYR A 1 308 ? -12.011 -10.644 3.881 1.00 88.88 308 TYR A C 1
ATOM 2388 O O . TYR A 1 308 ? -12.192 -11.361 2.891 1.00 88.88 308 TYR A O 1
ATOM 2396 N N . ASP A 1 309 ? -12.856 -10.583 4.905 1.00 86.12 309 ASP A N 1
ATOM 2397 C CA . ASP A 1 309 ? -14.172 -11.203 4.914 1.00 86.12 309 ASP A CA 1
ATOM 2398 C C . ASP A 1 309 ? -15.194 -10.150 4.479 1.00 86.12 309 ASP A C 1
ATOM 2400 O O . ASP A 1 309 ? -15.358 -9.126 5.146 1.00 86.12 309 ASP A O 1
ATOM 2404 N N . ALA A 1 310 ? -15.875 -10.392 3.355 1.00 79.25 310 ALA A N 1
ATOM 2405 C CA . ALA A 1 310 ? -16.946 -9.521 2.872 1.00 79.25 310 ALA A CA 1
ATOM 2406 C C . ALA A 1 310 ? -18.124 -9.446 3.857 1.00 79.25 310 ALA A C 1
ATOM 2408 O O . ALA A 1 310 ? -18.978 -8.575 3.725 1.00 79.25 310 ALA A O 1
ATOM 2409 N N . GLY A 1 311 ? -18.154 -10.323 4.866 1.00 72.69 311 GLY A N 1
ATOM 2410 C CA . GLY A 1 311 ? -19.328 -10.569 5.671 1.00 72.69 311 GLY A CA 1
ATOM 2411 C C . GLY A 1 311 ? -20.345 -11.280 4.793 1.00 72.69 311 GLY A C 1
ATOM 2412 O O . GLY A 1 311 ? -20.788 -10.762 3.768 1.00 72.69 311 GLY A O 1
ATOM 2413 N N . GLN A 1 312 ? -20.759 -12.482 5.180 1.00 57.19 312 GLN A N 1
ATOM 2414 C CA . GLN A 1 312 ? -22.041 -12.951 4.676 1.00 57.19 312 GLN A CA 1
ATOM 2415 C C . GLN A 1 312 ? -23.052 -11.918 5.160 1.00 57.19 312 GLN A C 1
ATOM 2417 O O . GLN A 1 312 ? -23.172 -11.734 6.372 1.00 57.19 312 GLN A O 1
ATOM 2422 N N . ALA A 1 313 ? -23.695 -11.191 4.239 1.00 52.56 313 ALA A N 1
ATOM 2423 C CA . ALA A 1 313 ? -24.875 -10.410 4.568 1.00 52.56 313 ALA A CA 1
ATOM 2424 C C . ALA A 1 313 ? -25.780 -11.381 5.317 1.00 52.56 313 ALA A C 1
ATOM 2426 O O . ALA A 1 313 ? -26.292 -12.326 4.716 1.00 52.56 313 ALA A O 1
ATOM 2427 N N . THR A 1 314 ? -25.837 -11.255 6.643 1.00 47.44 314 THR A N 1
ATOM 2428 C CA . THR A 1 314 ? -26.682 -12.099 7.469 1.00 47.44 314 THR A CA 1
ATOM 2429 C C . THR A 1 314 ? -28.071 -11.833 6.942 1.00 47.44 314 THR A C 1
ATOM 2431 O O . THR A 1 314 ? -28.585 -10.729 7.117 1.00 47.44 314 THR A O 1
ATOM 2434 N N . SER A 1 315 ? -28.599 -12.790 6.187 1.00 43.69 315 SER A N 1
ATOM 2435 C CA . SER A 1 315 ? -29.924 -12.771 5.598 1.00 43.69 315 SER A CA 1
ATOM 2436 C C . SER A 1 315 ? -30.928 -12.814 6.743 1.00 43.69 315 SER A C 1
ATOM 2438 O O . SER A 1 315 ? -31.383 -13.881 7.150 1.00 43.69 315 SER A O 1
ATOM 2440 N N . GLY A 1 316 ? -31.158 -11.643 7.332 1.00 41.53 316 GLY A N 1
ATOM 2441 C CA . GLY A 1 316 ? -32.249 -11.352 8.251 1.00 41.53 316 GLY A CA 1
ATOM 2442 C C . GLY A 1 316 ? -33.498 -10.988 7.476 1.00 41.53 316 GLY A C 1
ATOM 2443 O O . GLY A 1 316 ? -33.365 -10.244 6.477 1.00 41.53 316 GLY A O 1
#

Secondary structure (DSSP, 8-state):
--HHHHHHHHHHHS-HHHHHHHHHHHHHHHHHHHHHHHHHHHHTTTHHHHHHHHHHHHHHHHHHHHHHHHHHHHH---HHHHHHHHHHIIIIIHHHHHHHHHHHHH-S--HHHHHHHHHHHHHHHHHHHHHHHHHHHHHHHHHHHHHHHHHHHHHHH-S---S-----HHHHHHHHHHHHHHHHHHHHHHHHHH-S---S-HHHHHHHHHHHHHHHHHHHHTTTTTSSS--HHHHHHHHHHHHH-HHHHHHHHH-TTHHHHHHT--SHHHHHHHHHHHSTT----HHHHHHHTSSS-STTTHHHHHHT--------

Sequence (316 aa):
MNSIDAVVTALKTIDREPVWRAAFERAFTTALVSGIALAISSALGLDATWSAWFTPVVAVLINVLYRLTIRVAAESTSSYTIGWAFRTLLYVGAPSVAFNLVWKLTGPGTVGQALSVGIAAGGLAFLSEFILVGLREAGNVHAREMLSQTAADAVLTETEPATDTEVSSVDFDARLDYRYRRAREEVEVEMRQYLLSLPTNPRTAKRMVNHLSLAMAIAEQRGLFQNTDITRQHLGKWVQFSEQWPALGAVLTAHPECMVHLENAPTQDEVQVILDKWAPGTIASDDMVRQIRSDVRLSEVLDRLVRYDAGQATSG

Organism: NCBI:txid1905142

Foldseek 3Di:
DPPVVLLVVLVVPDPCVVLVVVLLVVLVVLLVVVLVVVVVCVVVVVVVVCVVPVVVVLVVVLVVLVVVLVVCVVVDPDPVSNLVSLLCCQLRVPLVVLLVVLPVVPDDDDPVSSVVSSVVSSVSSSVSSVVSVSVVSSVVVVVLVVLLVVLVCVVVVDPDDDDDDDPDPVSVVSNLVSLLVVLLVVLVVVCVVQVPDQDPDVVLSVVLSNVLSVLVSLLVVLCLPPDDPDDSNLSSLLSCCCRVPVLSSVQCLVCVQLLVQCLPQPDLVSNVVSCCVRRNPDHSDPVNNVSSPPPDRNSVCSNCSSVSPSDPPPPD

Radius of gyration: 31.37 Å; chains: 1; bounding box: 88×42×77 Å